Protein AF-A0A8K1G3J5-F1 (afdb_monomer)

Radius of gyration: 57.73 Å; Cα contacts (8 Å, |Δi|>4): 0; chains: 1; bounding box: 110×88×188 Å

Organism: NCBI:txid364589

Solvent-accessible surface area (backbone atoms only — not comparable to full-atom values): 21777 Å² total; per-residue (Å²): 131,82,82,84,90,82,87,80,82,85,90,81,89,82,80,79,76,83,90,78,77,91,79,78,80,86,82,78,80,76,83,74,89,75,90,71,87,81,87,72,86,73,81,79,76,84,82,76,90,74,85,80,84,76,83,72,88,77,85,77,79,80,78,75,80,81,82,75,79,87,76,80,74,74,72,74,78,69,77,79,72,79,74,76,76,77,62,97,79,79,76,86,75,81,74,87,80,67,63,64,66,58,50,52,53,54,49,50,55,54,48,51,53,51,48,57,51,46,53,51,51,51,52,56,50,51,53,52,50,51,57,51,51,53,56,52,52,55,51,55,54,52,53,57,48,51,55,50,53,53,51,52,54,52,54,54,53,52,53,53,50,54,51,53,49,54,52,52,51,53,49,53,55,51,52,58,48,53,60,58,54,66,73,67,76,80,81,88,80,94,77,80,73,74,64,60,58,53,53,55,50,55,52,52,50,51,54,49,51,51,53,49,50,54,48,53,51,50,49,52,52,50,52,53,50,50,54,52,51,50,53,52,50,54,52,52,53,52,53,52,52,52,53,52,52,50,57,49,49,59,47,54,53,50,50,55,52,52,52,53,55,49,51,52,51,52,52,52,50,56,49,52,52,52,52,49,56,50,51,51,52,52,51,54,48,52,55,52,54,47,54,51,50,52,52,51,54,53,52,51,52,52,54,49,54,49,50,57,48,52,54,49,52,51,52,51,52,52,53,50,54,53,52,63,67,60,69,80,76,78,94,65,90,79,74,87,78,79,94,72,84,90,80,91,132

Secondary structure (DSSP, 8-state):
---------------------------------------------------------------------------------------TT------TTSHHHHHHHHHHHHHHHHHHHHHHHHHHHHHHHHHHHHHHHHHHHHHHHHHHHHHHHHHHHHHHHHHHHHHHHHHHHHHHHHHHHHTT------SSTTTHHHHHHHHHHHHHHHHHHHHHHHHHHHHHHHHHHHHHHHHHHHHHHHHHHHHHHHHHHHHHHHHHHHHHHHHHHHHHHHHHHHHHHHHHHHHHHHHHHHHHHHHHHHHHHHHHHHHHHHHHHHHHHHHHHHTTS----------------

Structure (mmCIF, N/CA/C/O backbone):
data_AF-A0A8K1G3J5-F1
#
_entry.id   AF-A0A8K1G3J5-F1
#
loop_
_atom_site.group_PDB
_atom_site.id
_atom_site.type_symbol
_atom_site.label_atom_id
_atom_site.label_alt_id
_atom_site.label_comp_id
_atom_site.label_asym_id
_atom_site.label_entity_id
_atom_site.label_seq_id
_atom_site.pdbx_PDB_ins_code
_atom_site.Cartn_x
_atom_site.Cartn_y
_atom_site.Cartn_z
_atom_site.occupancy
_atom_site.B_iso_or_equiv
_atom_site.auth_seq_id
_atom_site.auth_comp_id
_atom_site.auth_asym_id
_atom_site.auth_atom_id
_atom_site.pdbx_PDB_model_num
ATOM 1 N N . GLY A 1 1 ? 56.579 20.142 -20.260 1.00 39.72 1 GLY A N 1
ATOM 2 C CA . GLY A 1 1 ? 55.334 20.808 -19.870 1.00 39.72 1 GLY A CA 1
ATOM 3 C C . GLY A 1 1 ? 54.209 19.860 -20.164 1.00 39.72 1 GLY A C 1
ATOM 4 O O . GLY A 1 1 ? 53.524 20.090 -21.150 1.00 39.72 1 GLY A O 1
ATOM 5 N N . GLU A 1 2 ? 54.106 18.709 -19.487 1.00 50.38 2 GLU A N 1
ATOM 6 C CA . GLU A 1 2 ? 54.173 18.538 -18.005 1.00 50.38 2 GLU A CA 1
ATOM 7 C C . GLU A 1 2 ? 53.119 19.481 -17.386 1.00 50.38 2 GLU A C 1
ATOM 9 O O . GLU A 1 2 ? 53.112 20.663 -17.730 1.00 50.38 2 GLU A O 1
ATOM 14 N N . GLU A 1 3 ? 52.134 19.041 -16.606 1.00 50.16 3 GLU A N 1
ATOM 15 C CA . GLU A 1 3 ? 52.151 18.111 -15.456 1.00 50.16 3 GLU A CA 1
ATOM 16 C C . GLU A 1 3 ? 50.738 17.455 -15.335 1.00 50.16 3 GLU A C 1
ATOM 18 O O . GLU A 1 3 ? 49.758 18.094 -15.726 1.00 50.16 3 GLU A O 1
ATOM 23 N N . GLU A 1 4 ? 50.620 16.119 -15.210 1.00 55.88 4 GLU A N 1
ATOM 24 C CA . GLU A 1 4 ? 50.482 15.291 -13.969 1.00 55.88 4 GLU A CA 1
ATOM 25 C C . GLU A 1 4 ? 49.043 15.374 -13.392 1.00 55.88 4 GLU A C 1
ATOM 27 O O . GLU A 1 4 ? 48.566 16.466 -13.104 1.00 55.88 4 GLU A O 1
ATOM 32 N N . ASP A 1 5 ? 48.174 14.351 -13.489 1.00 60.44 5 ASP A N 1
ATOM 33 C CA . ASP A 1 5 ? 48.150 13.027 -12.811 1.00 60.44 5 ASP A CA 1
ATOM 34 C C . ASP A 1 5 ? 48.350 13.125 -11.295 1.00 60.44 5 ASP A C 1
ATOM 36 O O . ASP A 1 5 ? 49.489 13.049 -10.863 1.00 60.44 5 ASP A O 1
ATOM 40 N N . GLU A 1 6 ? 47.254 13.212 -10.525 1.00 57.25 6 GLU A N 1
ATOM 41 C CA . GLU A 1 6 ? 47.137 12.658 -9.160 1.00 57.25 6 GLU A CA 1
ATOM 42 C C . GLU A 1 6 ? 45.679 12.196 -8.939 1.00 57.25 6 GLU A C 1
ATOM 44 O O . GLU A 1 6 ? 44.812 12.945 -8.486 1.00 57.25 6 GLU A O 1
ATOM 49 N N . ASP A 1 7 ? 45.411 10.960 -9.377 1.00 56.09 7 ASP A N 1
ATOM 50 C CA . ASP A 1 7 ? 44.451 10.053 -8.739 1.00 56.09 7 ASP A CA 1
ATOM 51 C C . ASP A 1 7 ? 45.049 9.662 -7.374 1.00 56.09 7 ASP A C 1
ATOM 53 O O . ASP A 1 7 ? 46.118 9.051 -7.335 1.00 56.09 7 ASP A O 1
ATOM 57 N N . GLU A 1 8 ? 44.369 9.986 -6.274 1.00 60.62 8 GLU A N 1
ATOM 58 C CA . GLU A 1 8 ? 44.548 9.295 -4.992 1.00 60.62 8 GLU A CA 1
ATOM 59 C C . GLU A 1 8 ? 43.237 8.569 -4.666 1.00 60.62 8 GLU A C 1
ATOM 61 O O . GLU A 1 8 ? 42.227 9.174 -4.295 1.00 60.62 8 GLU A O 1
ATOM 66 N N . GLU A 1 9 ? 43.276 7.260 -4.929 1.00 60.53 9 GLU A N 1
ATOM 67 C CA . GLU A 1 9 ? 42.457 6.220 -4.305 1.00 60.53 9 GLU A CA 1
ATOM 68 C C . GLU A 1 9 ? 42.854 6.030 -2.821 1.00 60.53 9 GLU A C 1
ATOM 70 O O . GLU A 1 9 ? 43.848 6.587 -2.356 1.00 60.53 9 GLU A O 1
ATOM 75 N N . ASP A 1 10 ? 42.099 5.149 -2.162 1.00 55.56 10 ASP A N 1
ATOM 76 C CA . ASP A 1 10 ? 42.249 4.524 -0.838 1.00 55.56 10 ASP A CA 1
ATOM 77 C C . ASP A 1 10 ? 41.588 5.234 0.355 1.00 55.56 10 ASP A C 1
ATOM 79 O O . ASP A 1 10 ? 41.908 6.371 0.691 1.00 55.56 10 ASP A O 1
ATOM 83 N N . ASP A 1 11 ? 40.502 4.690 0.919 1.00 59.94 11 ASP A N 1
ATOM 84 C CA . ASP A 1 11 ? 40.326 3.384 1.606 1.00 59.94 11 ASP A CA 1
ATOM 85 C C . ASP A 1 11 ? 40.615 3.552 3.104 1.00 59.94 11 ASP A C 1
ATOM 87 O O . ASP A 1 11 ? 41.750 3.801 3.498 1.00 59.94 11 ASP A O 1
ATOM 91 N N . ASP A 1 12 ? 39.537 3.548 3.894 1.00 55.56 12 ASP A N 1
ATOM 92 C CA . ASP A 1 12 ? 39.471 3.010 5.262 1.00 55.56 12 ASP A CA 1
ATOM 93 C C . ASP A 1 12 ? 38.049 3.246 5.813 1.00 55.56 12 ASP A C 1
ATOM 95 O O . ASP A 1 12 ? 37.774 4.157 6.601 1.00 55.56 12 ASP A O 1
ATOM 99 N N . GLU A 1 13 ? 37.110 2.416 5.343 1.00 51.31 13 GLU A N 1
ATOM 100 C CA . GLU A 1 13 ? 35.927 2.046 6.125 1.00 51.31 13 GLU A CA 1
ATOM 101 C C . GLU A 1 13 ? 36.353 0.980 7.148 1.00 51.31 13 GLU A C 1
ATOM 103 O O . GLU A 1 13 ? 36.220 -0.218 6.910 1.00 51.31 13 GLU A O 1
ATOM 108 N N . GLU A 1 14 ? 36.874 1.411 8.298 1.00 58.62 14 GLU A N 1
ATOM 109 C CA . GLU A 1 14 ? 36.866 0.587 9.512 1.00 58.62 14 GLU A CA 1
ATOM 110 C C . GLU A 1 14 ? 35.579 0.904 10.294 1.00 58.62 14 GLU A C 1
ATOM 112 O O . GLU A 1 14 ? 35.567 1.748 11.192 1.00 58.62 14 GLU A O 1
ATOM 117 N N . ASP A 1 15 ? 34.471 0.261 9.906 1.00 66.19 15 ASP A N 1
ATOM 118 C CA . ASP A 1 15 ? 33.279 0.133 10.755 1.00 66.19 15 ASP A CA 1
ATOM 119 C C . ASP A 1 15 ? 33.407 -1.175 11.546 1.00 66.19 15 ASP A C 1
ATOM 121 O O . ASP A 1 15 ? 32.984 -2.255 11.127 1.00 66.19 15 ASP A O 1
ATOM 125 N N . ASP A 1 16 ? 34.127 -1.063 12.662 1.00 60.97 16 ASP A N 1
ATOM 126 C CA . ASP A 1 16 ? 34.250 -2.086 13.692 1.00 60.97 16 ASP A CA 1
ATOM 127 C C . ASP A 1 16 ? 32.865 -2.417 14.268 1.00 60.97 16 ASP A C 1
ATOM 129 O O . ASP A 1 16 ? 32.301 -1.653 15.047 1.00 60.97 16 ASP A O 1
ATOM 133 N N . GLY A 1 17 ? 32.377 -3.603 13.910 1.00 54.06 17 GLY A N 1
ATOM 134 C CA . GLY A 1 17 ? 31.843 -4.589 14.846 1.00 54.06 17 GLY A CA 1
ATOM 135 C C . GLY A 1 17 ? 30.715 -4.157 15.783 1.00 54.06 17 GLY A C 1
ATOM 136 O O . GLY A 1 17 ? 30.957 -3.593 16.845 1.00 54.06 17 GLY A O 1
ATOM 137 N N . ASP A 1 18 ? 29.519 -4.662 15.493 1.00 56.47 18 ASP A N 1
ATOM 138 C CA . ASP A 1 18 ? 28.672 -5.204 16.556 1.00 56.47 18 ASP A CA 1
ATOM 139 C C . ASP A 1 18 ? 28.124 -6.565 16.100 1.00 56.47 18 ASP A C 1
ATOM 141 O O . ASP A 1 18 ? 27.066 -6.699 15.482 1.00 56.47 18 ASP A O 1
ATOM 145 N N . GLU A 1 19 ? 28.961 -7.581 16.324 1.00 59.47 19 GLU A N 1
ATOM 146 C CA . GLU A 1 19 ? 28.518 -8.950 16.557 1.00 59.47 19 GLU A CA 1
ATOM 147 C C . GLU A 1 19 ? 27.834 -8.951 17.931 1.00 59.47 19 GLU A C 1
ATOM 149 O O . GLU A 1 19 ? 28.531 -9.041 18.939 1.00 59.47 19 GLU A O 1
ATOM 154 N N . ASP A 1 20 ? 26.503 -8.843 17.994 1.00 51.72 20 ASP A N 1
ATOM 155 C CA . ASP A 1 20 ? 25.802 -9.114 19.250 1.00 51.72 20 ASP A CA 1
ATOM 156 C C . ASP A 1 20 ? 24.500 -9.903 19.039 1.00 51.72 20 ASP A C 1
ATOM 158 O O . ASP A 1 20 ? 23.528 -9.450 18.434 1.00 51.72 20 ASP A O 1
ATOM 162 N N . GLU A 1 21 ? 24.585 -11.112 19.590 1.00 53.12 21 GLU A N 1
ATOM 163 C CA . GLU A 1 21 ? 23.549 -11.993 20.131 1.00 53.12 21 GLU A CA 1
ATOM 164 C C . GLU A 1 21 ? 22.656 -12.761 19.146 1.00 53.12 21 GLU A C 1
ATOM 166 O O . GLU A 1 21 ? 21.530 -12.404 18.800 1.00 53.12 21 GLU A O 1
ATOM 171 N N . GLU A 1 22 ? 23.183 -13.938 18.795 1.00 55.84 22 GLU A N 1
ATOM 172 C CA . GLU A 1 22 ? 22.436 -15.196 18.824 1.00 55.84 22 GLU A CA 1
ATOM 173 C C . GLU A 1 22 ? 21.538 -15.257 20.081 1.00 55.84 22 GLU A C 1
ATOM 175 O O . GLU A 1 22 ? 22.037 -15.454 21.188 1.00 55.84 22 GLU A O 1
ATOM 180 N N . ASP A 1 23 ? 20.221 -15.112 19.918 1.00 54.94 23 ASP A N 1
ATOM 181 C CA . ASP A 1 23 ? 19.244 -15.627 20.886 1.00 54.94 23 ASP A CA 1
ATOM 182 C C . ASP A 1 23 ? 18.582 -16.848 20.239 1.00 54.94 23 ASP A C 1
ATOM 184 O O . ASP A 1 23 ? 17.651 -16.748 19.433 1.00 54.94 23 ASP A O 1
ATOM 188 N N . GLU A 1 24 ? 19.207 -17.996 20.496 1.00 55.53 24 GLU A N 1
ATOM 189 C CA . GLU A 1 24 ? 18.743 -19.321 20.107 1.00 55.53 24 GLU A CA 1
ATOM 190 C C . GLU A 1 24 ? 17.407 -19.638 20.801 1.00 55.53 24 GLU A C 1
ATOM 192 O O . GLU A 1 24 ? 17.319 -19.653 22.026 1.00 55.53 24 GLU A O 1
ATOM 197 N N . ASP A 1 25 ? 16.394 -19.924 19.981 1.00 55.38 25 ASP A N 1
ATOM 198 C CA . ASP A 1 25 ? 15.360 -20.946 20.178 1.00 55.38 25 ASP A CA 1
ATOM 199 C C . ASP A 1 25 ? 14.938 -21.264 21.628 1.00 55.38 25 ASP A C 1
ATOM 201 O O . ASP A 1 25 ? 15.414 -22.216 22.252 1.00 55.38 25 ASP A O 1
ATOM 205 N N . ASP A 1 26 ? 13.913 -20.557 22.113 1.00 54.59 26 ASP A N 1
ATOM 206 C CA . ASP A 1 26 ? 13.041 -21.073 23.176 1.00 54.59 26 ASP A CA 1
ATOM 207 C C . ASP A 1 26 ? 11.916 -21.901 22.525 1.00 54.59 26 ASP A C 1
ATOM 209 O O . ASP A 1 26 ? 10.802 -21.427 22.279 1.00 54.59 26 ASP A O 1
ATOM 213 N N . GLU A 1 27 ? 12.251 -23.147 22.174 1.00 60.03 27 GLU A N 1
ATOM 214 C CA . GLU A 1 27 ? 11.292 -24.218 21.883 1.00 60.03 27 GLU A CA 1
ATOM 215 C C . GLU A 1 27 ? 10.491 -24.552 23.161 1.00 60.03 27 GLU A C 1
ATOM 217 O O . GLU A 1 27 ? 10.731 -25.564 23.822 1.00 60.03 27 GLU A O 1
ATOM 222 N N . ASP A 1 28 ? 9.516 -23.712 23.524 1.00 60.31 28 ASP A N 1
ATOM 223 C CA . ASP A 1 28 ? 8.471 -24.080 24.491 1.00 60.31 28 ASP A CA 1
ATOM 224 C C . ASP A 1 28 ? 7.352 -24.829 23.753 1.00 60.31 28 ASP A C 1
ATOM 226 O O . ASP A 1 28 ? 6.274 -24.302 23.461 1.00 60.31 28 ASP A O 1
ATOM 230 N N . ASP A 1 29 ? 7.661 -26.081 23.409 1.00 59.91 29 ASP A N 1
ATOM 231 C CA . ASP A 1 29 ? 6.726 -27.093 22.915 1.00 59.91 29 ASP A CA 1
ATOM 232 C C . ASP A 1 29 ? 5.853 -27.565 24.097 1.00 59.91 29 ASP A C 1
ATOM 234 O O . ASP A 1 29 ? 6.005 -28.646 24.672 1.00 59.91 29 ASP A O 1
ATOM 238 N N . GLY A 1 30 ? 4.969 -26.666 24.532 1.00 51.41 30 GLY A N 1
ATOM 239 C CA . GLY A 1 30 ? 3.945 -26.900 25.543 1.00 51.41 30 GLY A CA 1
ATOM 240 C C . GLY A 1 30 ? 2.760 -27.662 24.960 1.00 51.41 30 GLY A C 1
ATOM 241 O O . GLY A 1 30 ? 1.678 -27.097 24.793 1.00 51.41 30 GLY A O 1
ATOM 242 N N . ASP A 1 31 ? 2.993 -28.935 24.653 1.00 63.19 31 ASP A N 1
ATOM 243 C CA . ASP A 1 31 ? 1.988 -29.961 24.378 1.00 63.19 31 ASP A CA 1
ATOM 244 C C . ASP A 1 31 ? 1.122 -30.176 25.635 1.00 63.19 31 ASP A C 1
ATOM 246 O O . ASP A 1 31 ? 1.452 -30.964 26.522 1.00 63.19 31 ASP A O 1
ATOM 250 N N . ASP A 1 32 ? 0.046 -29.395 25.757 1.00 56.03 32 ASP A N 1
ATOM 251 C CA . ASP A 1 32 ? -1.018 -29.601 26.745 1.00 56.03 32 ASP A CA 1
ATOM 252 C C . ASP A 1 32 ? -2.216 -30.231 26.020 1.00 56.03 32 ASP A C 1
ATOM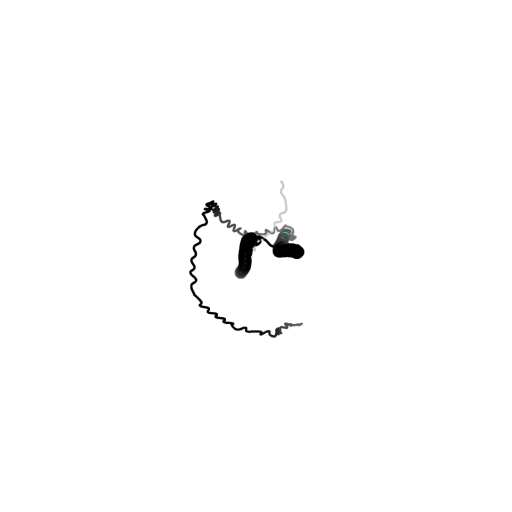 254 O O . ASP A 1 32 ? -3.216 -29.582 25.690 1.00 56.03 32 ASP A O 1
ATOM 258 N N . GLU A 1 33 ? -2.054 -31.520 25.709 1.00 62.25 33 GLU A N 1
ATOM 259 C CA . GLU A 1 33 ? -3.152 -32.459 25.502 1.00 62.25 33 GLU A CA 1
ATOM 260 C C . GLU A 1 33 ? -3.968 -32.552 26.805 1.00 62.25 33 GLU A C 1
ATOM 262 O O . GLU A 1 33 ? -3.739 -33.427 27.637 1.00 62.25 33 GLU A O 1
ATOM 267 N N . ASP A 1 34 ? -4.937 -31.655 26.988 1.00 59.22 34 ASP A N 1
ATOM 268 C CA . ASP A 1 34 ? -6.062 -31.890 27.904 1.00 59.22 34 ASP A CA 1
ATOM 269 C C . ASP A 1 34 ? -7.379 -31.690 27.141 1.00 59.22 34 ASP A C 1
ATOM 271 O O . ASP A 1 34 ? -8.145 -30.736 27.308 1.00 59.22 34 ASP A O 1
ATOM 275 N N . ASP A 1 35 ? -7.559 -32.622 26.205 1.00 58.25 35 ASP A N 1
ATOM 276 C CA . ASP A 1 35 ? -8.821 -33.036 25.609 1.00 58.25 35 ASP A CA 1
ATOM 277 C C . ASP A 1 35 ? -9.598 -33.869 26.644 1.00 58.25 35 ASP A C 1
ATOM 279 O O . ASP A 1 35 ? -9.620 -35.096 26.595 1.00 58.25 35 ASP A O 1
ATOM 283 N N . GLU A 1 36 ? -10.219 -33.199 27.618 1.00 54.31 36 GLU A N 1
ATOM 284 C CA . GLU A 1 36 ? -11.369 -33.757 28.333 1.00 54.31 36 GLU A CA 1
ATOM 285 C C . GLU A 1 36 ? -12.601 -32.882 28.074 1.00 54.31 36 GLU A C 1
ATOM 287 O O . GLU A 1 36 ? -12.824 -31.838 28.690 1.00 54.31 36 GLU A O 1
ATOM 292 N N . GLU A 1 37 ? -13.361 -33.325 27.072 1.00 60.94 37 GLU A N 1
ATOM 293 C CA . GLU A 1 37 ? -14.821 -33.439 27.063 1.00 60.94 37 GLU A CA 1
ATOM 294 C C . GLU A 1 37 ? -15.551 -32.702 28.208 1.00 60.94 37 GLU A C 1
ATOM 296 O O . GLU A 1 37 ? -15.767 -33.242 29.292 1.00 60.94 37 GLU A O 1
ATOM 301 N N . ASP A 1 38 ? -16.042 -31.494 27.923 1.00 55.75 38 ASP A N 1
ATOM 302 C CA . ASP A 1 38 ? -17.230 -30.956 28.597 1.00 55.75 38 ASP A CA 1
ATOM 303 C C . ASP A 1 38 ? -18.295 -30.676 27.534 1.00 55.75 38 ASP A C 1
ATOM 305 O O . ASP A 1 38 ? -18.589 -29.537 27.154 1.00 55.75 38 ASP A O 1
ATOM 309 N N . GLU A 1 39 ? -18.818 -31.782 26.996 1.00 55.75 39 GLU A N 1
ATOM 310 C CA . GLU A 1 39 ? -20.122 -31.847 26.346 1.00 55.75 39 GLU A CA 1
ATOM 311 C C . GLU A 1 39 ? -21.225 -31.563 27.384 1.00 55.75 39 GLU A C 1
ATOM 313 O O . GLU A 1 39 ? -21.970 -32.453 27.785 1.00 55.75 39 GLU A O 1
ATOM 318 N N . GLU A 1 40 ? -21.376 -30.307 27.805 1.00 56.69 40 GLU A N 1
ATOM 319 C CA . GLU A 1 40 ? -22.666 -29.814 28.301 1.00 56.69 40 GLU A CA 1
ATOM 320 C C . GLU A 1 40 ? -23.293 -28.906 27.240 1.00 56.69 40 GLU A C 1
ATOM 322 O O . GLU A 1 40 ? -23.311 -27.672 27.294 1.00 56.69 40 GLU A O 1
ATOM 327 N N . ASP A 1 41 ? -23.783 -29.619 26.224 1.00 60.47 41 ASP A N 1
ATOM 328 C CA . ASP A 1 41 ? -25.060 -29.395 25.556 1.00 60.47 41 ASP A CA 1
ATOM 329 C C . ASP A 1 41 ? -26.160 -29.063 26.582 1.00 60.47 41 ASP A C 1
ATOM 331 O O . ASP A 1 41 ? -26.893 -29.925 27.055 1.00 60.47 41 ASP A O 1
ATOM 335 N N . ASP A 1 42 ? -26.259 -27.787 26.946 1.00 60.91 42 ASP A N 1
ATOM 336 C CA . ASP A 1 42 ? -27.498 -27.199 27.444 1.00 60.91 42 ASP A CA 1
ATOM 337 C C . ASP A 1 42 ? -28.028 -26.283 26.341 1.00 60.91 42 ASP A C 1
ATOM 339 O O . ASP A 1 42 ? -27.753 -25.076 26.290 1.00 60.91 42 ASP A O 1
ATOM 343 N N . GLY A 1 43 ? -28.771 -26.906 25.426 1.00 56.78 43 GLY A N 1
ATOM 344 C CA . GLY A 1 43 ? -29.659 -26.236 24.495 1.00 56.78 43 GLY A CA 1
ATOM 345 C C . GLY A 1 43 ? -30.535 -25.208 25.209 1.00 56.78 43 GLY A C 1
ATOM 346 O O . GLY A 1 43 ? -31.455 -25.548 25.951 1.00 56.78 43 GLY A O 1
ATOM 347 N N . ASP A 1 44 ? -30.258 -23.936 24.938 1.00 56.44 44 ASP A N 1
ATOM 348 C CA . ASP A 1 44 ? -31.253 -22.868 25.016 1.00 56.44 44 ASP A CA 1
ATOM 349 C C . ASP A 1 44 ? -31.907 -22.823 23.623 1.00 56.44 44 ASP A C 1
ATOM 351 O O . ASP A 1 44 ? -31.547 -22.028 22.752 1.00 56.44 44 ASP A O 1
ATOM 355 N N . GLU A 1 45 ? -32.785 -23.803 23.384 1.00 58.00 45 GLU A N 1
ATOM 356 C CA . GLU A 1 45 ? -33.904 -23.648 22.456 1.00 58.00 45 GLU A CA 1
ATOM 357 C C . GLU A 1 45 ? -34.798 -22.507 22.990 1.00 58.00 45 GLU A C 1
ATOM 359 O O . GLU A 1 45 ? -35.008 -22.414 24.198 1.00 58.00 45 GLU A O 1
ATOM 364 N N . ASP A 1 46 ? -35.334 -21.691 22.078 1.00 54.84 46 ASP A N 1
ATOM 365 C CA . ASP A 1 46 ? -36.172 -20.490 22.273 1.00 54.84 46 ASP A CA 1
ATOM 366 C C . ASP A 1 46 ? -35.460 -19.167 22.625 1.00 54.84 46 ASP A C 1
ATOM 368 O O . ASP A 1 46 ? -35.310 -18.784 23.784 1.00 54.84 46 ASP A O 1
ATOM 372 N N . ASP A 1 47 ? -35.170 -18.373 21.588 1.00 57.56 47 ASP A N 1
ATOM 373 C CA . ASP A 1 47 ? -35.881 -17.090 21.440 1.00 57.56 47 ASP A CA 1
ATOM 374 C C . ASP A 1 47 ? -35.839 -16.658 19.960 1.00 57.56 47 ASP A C 1
ATOM 376 O O . ASP A 1 47 ? -34.845 -16.118 19.477 1.00 57.56 47 ASP A O 1
ATOM 380 N N . GLU A 1 48 ? -36.908 -17.031 19.254 1.00 55.72 48 GLU A N 1
ATOM 381 C CA . GLU A 1 48 ? -37.639 -16.203 18.284 1.00 55.72 48 GLU A CA 1
ATOM 382 C C . GLU A 1 48 ? -36.806 -15.447 17.224 1.00 55.72 48 GLU A C 1
ATOM 384 O O . GLU A 1 48 ? -36.281 -14.359 17.441 1.00 55.72 48 GLU A O 1
ATOM 389 N N . ASP A 1 49 ? -36.731 -16.052 16.037 1.00 55.41 49 ASP A N 1
ATOM 390 C CA . ASP A 1 49 ? -37.433 -15.540 14.850 1.00 55.41 49 ASP A CA 1
ATOM 391 C C . ASP A 1 49 ? -37.552 -14.003 14.738 1.00 55.41 49 ASP A C 1
ATOM 393 O O . ASP A 1 49 ? -38.576 -13.407 15.070 1.00 55.41 49 ASP A O 1
ATOM 397 N N . GLU A 1 50 ? -36.504 -13.365 14.219 1.00 55.84 50 GLU A N 1
ATOM 398 C CA . GLU A 1 50 ? -36.666 -12.187 13.366 1.00 55.84 50 GLU A CA 1
ATOM 399 C C . GLU A 1 50 ? -35.977 -12.511 12.035 1.00 55.84 50 GLU A C 1
ATOM 401 O O . GLU A 1 50 ? -34.775 -12.301 11.857 1.00 55.84 50 GLU A O 1
ATOM 406 N N . GLU A 1 51 ? -36.753 -13.112 11.130 1.00 53.88 51 GLU A N 1
ATOM 407 C CA . GLU A 1 51 ? -36.570 -12.993 9.685 1.00 53.88 51 GLU A CA 1
ATOM 408 C C . GLU A 1 51 ? -36.399 -11.505 9.334 1.00 53.88 51 GLU A C 1
ATOM 410 O O . GLU A 1 51 ? -37.372 -10.761 9.225 1.00 53.88 51 GLU A O 1
ATOM 415 N N . ASP A 1 52 ? -35.151 -11.059 9.191 1.00 56.50 52 ASP A N 1
ATOM 416 C CA . ASP A 1 52 ? -34.827 -9.835 8.457 1.00 56.50 52 ASP A CA 1
ATOM 417 C C . ASP A 1 52 ? -34.623 -10.241 6.992 1.00 56.50 52 ASP A C 1
ATOM 419 O O . ASP A 1 52 ? -33.504 -10.367 6.489 1.00 56.50 52 ASP A O 1
ATOM 423 N N . GLU A 1 53 ? -35.747 -10.573 6.350 1.00 58.00 53 GLU A N 1
ATOM 424 C CA . GLU A 1 53 ? -35.902 -10.547 4.897 1.00 58.00 53 GLU A CA 1
ATOM 425 C C . GLU A 1 53 ? -35.869 -9.078 4.436 1.00 58.00 53 GLU A C 1
ATOM 427 O O . GLU A 1 53 ? -36.899 -8.519 4.080 1.00 58.00 53 GLU A O 1
ATOM 432 N N . ASP A 1 54 ? -34.691 -8.454 4.442 1.00 59.72 54 ASP A N 1
ATOM 433 C CA . ASP A 1 54 ? -34.397 -7.316 3.561 1.00 59.72 54 ASP A CA 1
ATOM 434 C C . ASP A 1 54 ? -33.343 -7.773 2.543 1.00 59.72 54 ASP A C 1
ATOM 436 O O . ASP A 1 54 ? -32.156 -7.438 2.559 1.00 59.72 54 ASP A O 1
ATOM 440 N N . ASP A 1 55 ? -33.858 -8.650 1.686 1.00 60.50 55 ASP A N 1
ATOM 441 C CA . ASP A 1 55 ? -33.500 -8.827 0.290 1.00 60.50 55 ASP A CA 1
ATOM 442 C C . ASP A 1 55 ? -33.801 -7.518 -0.462 1.00 60.50 55 ASP A C 1
ATOM 444 O O . ASP A 1 55 ? -34.914 -7.310 -0.939 1.00 60.50 55 ASP A O 1
ATOM 448 N N . GLU A 1 56 ? -32.825 -6.612 -0.535 1.00 58.50 56 GLU A N 1
ATOM 449 C CA . GLU A 1 56 ? -32.738 -5.677 -1.658 1.00 58.50 56 GLU A CA 1
ATOM 450 C C . GLU A 1 56 ? -31.419 -5.941 -2.388 1.00 58.50 56 GLU A C 1
ATOM 452 O O . GLU A 1 56 ? -30.353 -5.414 -2.060 1.00 58.50 56 GLU A O 1
ATOM 457 N N . GLU A 1 57 ? -31.528 -6.851 -3.358 1.00 58.28 57 GLU A N 1
ATOM 458 C CA . GLU A 1 57 ? -30.868 -6.763 -4.656 1.00 58.28 57 GLU A CA 1
ATOM 459 C C . GLU A 1 57 ? -30.687 -5.289 -5.066 1.00 58.28 57 GLU A C 1
ATOM 461 O O . GLU A 1 57 ? -31.651 -4.617 -5.426 1.00 58.28 57 GLU A O 1
ATOM 466 N N . ASP A 1 58 ? -29.449 -4.793 -5.046 1.00 58.19 58 ASP A N 1
ATOM 467 C CA . ASP A 1 58 ? -29.049 -3.716 -5.953 1.00 58.19 58 ASP A CA 1
ATOM 468 C C . ASP A 1 58 ? -27.866 -4.233 -6.772 1.00 58.19 58 ASP A C 1
ATOM 470 O O . ASP A 1 58 ? -26.686 -4.121 -6.422 1.00 58.19 58 ASP A O 1
ATOM 474 N N . GLU A 1 59 ? -28.260 -4.958 -7.817 1.00 59.56 59 GLU A N 1
ATOM 475 C CA . GLU A 1 59 ? -27.481 -5.238 -9.010 1.00 59.56 59 GLU A CA 1
ATOM 476 C C . GLU A 1 59 ? -27.099 -3.907 -9.676 1.00 59.56 59 GLU A C 1
ATOM 478 O O . GLU A 1 59 ? -27.784 -3.450 -10.584 1.00 59.56 59 GLU A O 1
ATOM 483 N N . ASP A 1 60 ? -25.976 -3.312 -9.279 1.00 58.81 60 ASP A N 1
ATOM 484 C CA . ASP A 1 60 ? -25.245 -2.394 -10.158 1.00 58.81 60 ASP A CA 1
ATOM 485 C C . ASP A 1 60 ? -24.030 -3.136 -10.736 1.00 58.81 60 ASP A C 1
ATOM 487 O O . ASP A 1 60 ? -22.866 -2.917 -10.383 1.00 58.81 60 ASP A O 1
ATOM 491 N N . GLU A 1 61 ? -24.342 -4.066 -11.643 1.00 57.06 61 GLU A N 1
ATOM 492 C CA . GLU A 1 61 ? -23.477 -4.412 -12.770 1.00 57.06 61 GLU A CA 1
ATOM 493 C C . GLU A 1 61 ? -23.389 -3.189 -13.703 1.00 57.06 61 GLU A C 1
ATOM 495 O O . GLU A 1 61 ? -24.053 -3.140 -14.735 1.00 57.06 61 GLU A O 1
ATOM 500 N N . ASP A 1 62 ? -22.554 -2.201 -13.367 1.00 60.88 62 ASP A N 1
ATOM 501 C CA . ASP A 1 62 ? -22.020 -1.279 -14.381 1.00 60.88 62 ASP A CA 1
ATOM 502 C C . ASP A 1 62 ? -20.786 -1.933 -15.021 1.00 60.88 62 ASP A C 1
ATOM 504 O O . ASP A 1 62 ? -19.621 -1.653 -14.720 1.00 60.88 62 ASP A O 1
ATOM 508 N N . ASP A 1 63 ? -21.111 -2.884 -15.896 1.00 62.19 63 ASP A N 1
ATOM 509 C CA . ASP A 1 63 ? -20.291 -3.414 -16.978 1.00 62.19 63 ASP A CA 1
ATOM 510 C C . ASP A 1 63 ? -20.158 -2.350 -18.080 1.00 62.19 63 ASP A C 1
ATOM 512 O O . ASP A 1 63 ? -20.741 -2.462 -19.157 1.00 62.19 63 ASP A O 1
ATOM 516 N N . ASP A 1 64 ? -19.397 -1.287 -17.810 1.00 58.34 64 ASP A N 1
ATOM 517 C CA . ASP A 1 64 ? -18.883 -0.418 -18.872 1.00 58.34 64 ASP A CA 1
ATOM 518 C C . ASP A 1 64 ? -17.549 -0.995 -19.374 1.00 58.34 64 ASP A C 1
ATOM 520 O O . ASP A 1 64 ? -16.450 -0.486 -19.119 1.00 58.34 64 ASP A O 1
ATOM 524 N N . GLU A 1 65 ? -17.667 -2.093 -20.127 1.00 54.91 65 GLU A N 1
ATOM 525 C CA . GLU A 1 65 ? -16.741 -2.438 -21.204 1.00 54.91 65 GLU A CA 1
ATOM 526 C C . GLU A 1 65 ? -16.729 -1.290 -22.238 1.00 54.91 65 GLU A C 1
ATOM 528 O O . GLU A 1 65 ? -17.354 -1.368 -23.296 1.00 54.91 65 GLU A O 1
ATOM 533 N N . ASP A 1 66 ? -15.983 -0.214 -21.960 1.00 61.16 66 ASP A N 1
ATOM 534 C CA . ASP A 1 66 ? -15.553 0.744 -22.991 1.00 61.16 66 ASP A CA 1
ATOM 535 C C . ASP A 1 66 ? -14.367 0.143 -23.766 1.00 61.16 66 ASP A C 1
ATOM 537 O O . ASP A 1 66 ? -13.201 0.534 -23.639 1.00 61.16 66 ASP A O 1
ATOM 541 N N . ASP A 1 67 ? -14.686 -0.895 -24.542 1.00 63.94 67 ASP A N 1
ATOM 542 C CA . ASP A 1 67 ? -13.944 -1.282 -25.735 1.00 63.94 67 ASP A CA 1
ATOM 543 C C . ASP A 1 67 ? -14.289 -0.285 -26.840 1.00 63.94 67 ASP A C 1
ATOM 545 O O . ASP A 1 67 ? -15.254 -0.492 -27.564 1.00 63.94 67 ASP A O 1
ATOM 549 N N . GLU A 1 68 ? -13.507 0.787 -26.998 1.00 53.50 68 GLU A N 1
ATOM 550 C CA . GLU A 1 68 ? -13.378 1.442 -28.302 1.00 53.50 68 GLU A CA 1
ATOM 551 C C . GLU A 1 68 ? -12.036 2.190 -28.474 1.00 53.50 68 GLU A C 1
ATOM 553 O O . GLU A 1 68 ? -11.822 3.343 -28.108 1.00 53.50 68 GLU A O 1
ATOM 558 N N . ASP A 1 69 ? -11.145 1.467 -29.154 1.00 58.84 69 ASP A N 1
ATOM 559 C CA . ASP A 1 69 ? -10.454 1.916 -30.366 1.00 58.84 69 ASP A CA 1
ATOM 560 C C . ASP A 1 69 ? -9.169 2.760 -30.235 1.00 58.84 69 ASP A C 1
ATOM 562 O O . ASP A 1 69 ? -9.138 3.986 -30.128 1.00 58.84 69 ASP A O 1
ATOM 566 N N . TYR A 1 70 ? -8.058 2.028 -30.361 1.00 56.28 70 TYR A N 1
ATOM 567 C CA . TYR A 1 70 ? -6.859 2.343 -31.142 1.00 56.28 70 TYR A CA 1
ATOM 568 C C . TYR A 1 70 ? -6.783 3.733 -31.801 1.00 56.28 70 TYR A C 1
ATOM 570 O O . TYR A 1 70 ? -6.822 3.890 -33.022 1.00 56.28 70 TYR A O 1
ATOM 578 N N . GLY A 1 71 ? -6.437 4.734 -30.998 1.00 46.31 71 GLY A N 1
ATOM 579 C CA . GLY A 1 71 ? -5.691 5.897 -31.464 1.00 46.31 71 GLY A CA 1
ATOM 580 C C . GLY A 1 71 ? -4.196 5.591 -31.573 1.00 46.31 71 GLY A C 1
ATOM 581 O O . GLY A 1 71 ? -3.405 6.177 -30.838 1.00 46.31 71 GLY A O 1
ATOM 582 N N . ASP A 1 72 ? -3.799 4.683 -32.474 1.00 52.03 72 ASP A N 1
ATOM 583 C CA . ASP A 1 72 ? -2.416 4.591 -32.975 1.00 52.03 72 ASP A CA 1
ATOM 584 C C . ASP A 1 72 ? -2.130 5.843 -33.821 1.00 52.03 72 ASP A C 1
ATOM 586 O O . ASP A 1 72 ? -2.027 5.799 -35.046 1.00 52.03 72 ASP A O 1
ATOM 590 N N . ASP A 1 73 ? -2.056 7.002 -33.162 1.00 48.03 73 ASP A N 1
ATOM 591 C CA . ASP A 1 73 ? -1.466 8.214 -33.722 1.00 48.03 73 ASP A CA 1
ATOM 592 C C . ASP A 1 73 ? 0.055 8.042 -33.638 1.00 48.03 73 ASP A C 1
ATOM 594 O O . ASP A 1 73 ? 0.780 8.700 -32.888 1.00 48.03 73 ASP A O 1
ATOM 598 N N . ASP A 1 74 ? 0.543 7.082 -34.427 1.00 47.75 74 ASP A N 1
ATOM 599 C CA . ASP A 1 74 ? 1.863 7.137 -35.026 1.00 47.75 74 ASP A CA 1
ATOM 600 C C . ASP A 1 74 ? 1.870 8.450 -35.833 1.00 47.75 74 ASP A C 1
ATOM 602 O O . ASP A 1 74 ? 1.598 8.479 -37.038 1.00 47.75 74 ASP A O 1
ATOM 606 N N . GLU A 1 75 ? 2.126 9.576 -35.145 1.00 49.25 75 GLU A N 1
ATOM 607 C CA . GLU A 1 75 ? 2.544 10.826 -35.763 1.00 49.25 75 GLU A CA 1
ATOM 608 C C . GLU A 1 75 ? 3.830 10.490 -36.501 1.00 49.25 75 GLU A C 1
ATOM 610 O O . GLU A 1 75 ? 4.949 10.566 -35.980 1.00 49.25 75 GLU A O 1
ATOM 615 N N . ASP A 1 76 ? 3.622 10.064 -37.741 1.00 45.66 76 ASP A N 1
ATOM 616 C CA . ASP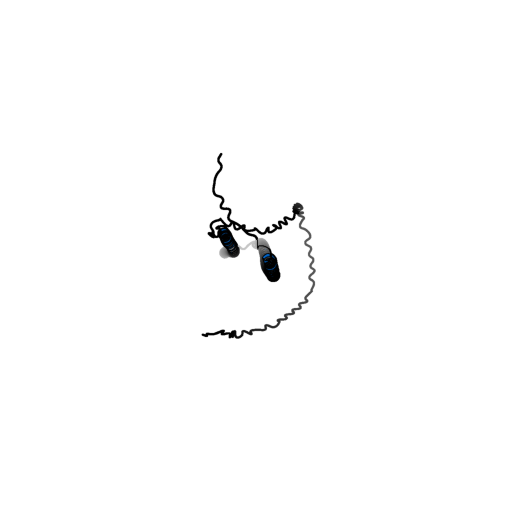 A 1 76 ? 4.574 9.893 -38.801 1.00 45.66 76 ASP A CA 1
ATOM 617 C C . ASP A 1 76 ? 5.467 11.120 -38.719 1.00 45.66 76 ASP A C 1
ATOM 619 O O . ASP A 1 76 ? 5.071 12.229 -39.095 1.00 45.66 76 ASP A O 1
ATOM 623 N N . ALA A 1 77 ? 6.634 10.938 -38.089 1.00 48.28 77 ALA A N 1
ATOM 624 C CA . ALA A 1 77 ? 7.602 11.978 -37.825 1.00 48.28 77 ALA A CA 1
ATOM 625 C C . ALA A 1 77 ? 8.137 12.430 -39.179 1.00 48.28 77 ALA A C 1
ATOM 627 O O . ALA A 1 77 ? 9.234 12.062 -39.617 1.00 48.28 77 ALA A O 1
ATOM 628 N N . VAL A 1 78 ? 7.331 13.241 -39.863 1.00 45.09 78 VAL A N 1
ATOM 629 C CA . VAL A 1 78 ? 7.685 13.990 -41.040 1.00 45.09 78 VAL A CA 1
ATOM 630 C C . VAL A 1 78 ? 8.950 14.710 -40.630 1.00 45.09 78 VAL A C 1
ATOM 632 O O . VAL A 1 78 ? 8.926 15.520 -39.700 1.00 45.09 78 VAL A O 1
ATOM 635 N N . PRO A 1 79 ? 10.098 14.430 -41.266 1.00 48.28 79 PRO A N 1
ATOM 636 C CA . PRO A 1 79 ? 11.274 15.214 -40.992 1.00 48.28 79 PRO A CA 1
ATOM 637 C C . PRO A 1 79 ? 10.914 16.631 -41.421 1.00 48.28 79 PRO A C 1
ATOM 639 O O . PRO A 1 79 ? 10.887 16.919 -42.622 1.00 48.28 79 PRO A O 1
ATOM 642 N N . LEU A 1 80 ? 10.617 17.495 -40.441 1.00 47.69 80 LEU A N 1
ATOM 643 C CA . LEU A 1 80 ? 10.496 18.934 -40.587 1.00 47.69 80 LEU A CA 1
ATOM 644 C C . LEU A 1 80 ? 11.808 19.382 -41.212 1.00 47.69 80 LEU A C 1
ATOM 646 O O . LEU A 1 80 ? 12.823 19.628 -40.559 1.00 47.69 80 LEU A O 1
ATOM 650 N N . ARG A 1 81 ? 11.815 19.407 -42.545 1.00 44.72 81 ARG A N 1
ATOM 651 C CA . ARG A 1 81 ? 12.864 20.010 -43.336 1.00 44.72 81 ARG A CA 1
ATOM 652 C C . ARG A 1 81 ? 12.786 21.474 -42.971 1.00 44.72 81 ARG A C 1
ATOM 654 O O . ARG A 1 81 ? 12.008 22.213 -43.569 1.00 44.72 81 ARG A O 1
ATOM 661 N N . VAL A 1 82 ? 13.599 21.872 -41.996 1.00 48.66 82 VAL A N 1
ATOM 662 C CA . VAL A 1 82 ? 13.928 23.261 -41.711 1.00 48.66 82 VAL A CA 1
ATOM 663 C C . VAL A 1 82 ? 14.488 23.823 -43.011 1.00 48.66 82 VAL A C 1
ATOM 665 O O . VAL A 1 82 ? 15.673 23.693 -43.341 1.00 48.66 82 VAL A O 1
ATOM 668 N N . ARG A 1 83 ? 13.583 24.366 -43.829 1.00 47.25 83 ARG A N 1
ATOM 669 C CA . ARG A 1 83 ? 13.902 25.141 -45.013 1.00 47.25 83 ARG A CA 1
ATOM 670 C C . ARG A 1 83 ? 14.539 26.407 -44.480 1.00 47.25 83 ARG A C 1
ATOM 672 O O . ARG A 1 83 ? 13.863 27.388 -44.201 1.00 47.25 83 ARG A O 1
ATOM 679 N N . HIS A 1 84 ? 15.857 26.352 -44.338 1.00 48.19 84 HIS A N 1
ATOM 680 C CA . HIS A 1 84 ? 16.692 27.525 -44.196 1.00 48.19 84 HIS A CA 1
ATOM 681 C C . HIS A 1 84 ? 16.460 28.369 -45.450 1.00 48.19 84 HIS A C 1
ATOM 683 O O . HIS A 1 84 ? 17.027 28.106 -46.514 1.00 48.19 84 HIS A O 1
ATOM 689 N N . LYS A 1 85 ? 15.547 29.338 -45.354 1.00 46.88 85 LYS A N 1
ATOM 690 C CA . LYS A 1 85 ? 15.415 30.387 -46.354 1.00 46.88 85 LYS A CA 1
ATOM 691 C C . LYS A 1 85 ? 16.689 31.216 -46.243 1.00 46.88 85 LYS A C 1
ATOM 693 O O . LYS A 1 85 ? 16.810 32.049 -45.357 1.00 46.88 85 LYS A O 1
ATOM 698 N N . LYS A 1 86 ? 17.657 30.946 -47.122 1.00 42.50 86 LYS A N 1
ATOM 699 C CA . LYS A 1 86 ? 18.722 31.904 -47.417 1.00 42.50 86 LYS A CA 1
ATOM 700 C C . LYS A 1 86 ? 18.044 33.150 -47.979 1.00 42.50 86 LYS A C 1
ATOM 702 O O . LYS A 1 86 ? 17.603 33.144 -49.127 1.00 42.50 86 LYS A O 1
ATOM 707 N N . SER A 1 87 ? 17.918 34.186 -47.162 1.00 50.75 87 SER A N 1
ATOM 708 C CA . SER A 1 87 ? 17.766 35.551 -47.647 1.00 50.75 87 SER A CA 1
ATOM 709 C C . SER A 1 87 ? 18.989 35.897 -48.505 1.00 50.75 87 SER A C 1
ATOM 711 O O . SER A 1 87 ? 20.101 35.411 -48.279 1.00 50.75 87 SER A O 1
ATOM 713 N N . ARG A 1 88 ? 18.750 36.684 -49.554 1.00 50.84 88 ARG A N 1
ATOM 714 C CA . ARG A 1 88 ? 19.676 36.960 -50.661 1.00 50.84 88 ARG A CA 1
ATOM 715 C C . ARG A 1 88 ? 20.905 37.797 -50.263 1.00 50.84 88 ARG A C 1
ATOM 717 O O . ARG A 1 88 ? 21.791 37.946 -51.093 1.00 50.84 88 ARG A O 1
ATOM 724 N N . ASP A 1 89 ? 20.999 38.220 -49.001 1.00 54.22 89 ASP A N 1
ATOM 725 C CA . ASP A 1 89 ? 22.028 39.149 -48.508 1.00 54.22 89 ASP A CA 1
ATOM 726 C C . ASP A 1 89 ? 22.925 38.581 -47.388 1.00 54.22 89 ASP A C 1
ATOM 728 O O . ASP A 1 89 ? 23.714 39.302 -46.793 1.00 54.22 89 ASP A O 1
ATOM 732 N N . GLY A 1 90 ? 22.885 37.270 -47.123 1.00 47.44 90 GLY A N 1
ATOM 733 C CA . GLY A 1 90 ? 23.972 36.602 -46.389 1.00 47.44 90 GLY A CA 1
ATOM 734 C C . GLY A 1 90 ? 24.067 36.846 -44.875 1.00 47.44 90 GLY A C 1
ATOM 735 O O . GLY A 1 90 ? 25.020 36.358 -44.272 1.00 47.44 90 GLY A O 1
ATOM 736 N N . GLU A 1 91 ? 23.096 37.499 -44.234 1.00 50.81 91 GLU A N 1
ATOM 737 C CA . GLU A 1 91 ? 23.045 37.595 -42.768 1.00 50.81 91 GLU A CA 1
ATOM 738 C C . GLU A 1 91 ? 22.288 36.417 -42.133 1.00 50.81 91 GLU A C 1
ATOM 740 O O . GLU A 1 91 ? 21.152 36.088 -42.488 1.00 50.81 91 GLU A O 1
ATOM 745 N N . PHE A 1 92 ? 22.958 35.752 -41.187 1.00 45.06 92 PHE A N 1
ATOM 746 C CA . PHE A 1 92 ? 22.464 34.594 -40.449 1.00 45.06 92 PHE A CA 1
ATOM 747 C C . PHE A 1 92 ? 21.672 35.068 -39.227 1.00 45.06 92 PHE A C 1
ATOM 749 O O . PHE A 1 92 ? 22.251 35.358 -38.185 1.00 45.06 92 PHE A O 1
ATOM 756 N N . PHE A 1 93 ? 20.347 35.138 -39.339 1.00 50.69 93 PHE A N 1
ATOM 757 C CA . PHE A 1 93 ? 19.491 35.304 -38.166 1.00 50.69 93 PHE A CA 1
ATOM 758 C C . PHE A 1 93 ? 19.215 33.922 -37.555 1.00 50.69 93 PHE A C 1
ATOM 760 O O . PHE A 1 93 ? 18.532 33.116 -38.198 1.00 50.69 93 PHE A O 1
ATOM 767 N N . PRO A 1 94 ? 19.719 33.601 -36.344 1.00 50.41 94 PRO A N 1
ATOM 768 C CA . PRO A 1 94 ? 19.238 32.434 -35.621 1.00 50.41 94 PRO A CA 1
ATOM 769 C C . PRO A 1 94 ? 17.756 32.668 -35.325 1.00 50.41 94 PRO A C 1
ATOM 771 O O . PRO A 1 94 ? 17.382 33.646 -34.678 1.00 50.41 94 PRO A O 1
ATOM 774 N N . GLY A 1 95 ? 16.900 31.810 -35.877 1.00 47.38 95 GLY A N 1
ATOM 775 C CA . GLY A 1 95 ? 15.461 31.901 -35.684 1.00 47.38 95 GLY A CA 1
ATOM 776 C C . GLY A 1 95 ? 15.117 31.865 -34.197 1.00 47.38 95 GLY A C 1
ATOM 777 O O . GLY A 1 95 ? 15.261 30.830 -33.549 1.00 47.38 95 GLY A O 1
ATOM 778 N N . LYS A 1 96 ? 14.633 32.996 -33.673 1.00 49.38 96 LYS A N 1
ATOM 779 C CA . LYS A 1 96 ? 13.741 33.028 -32.510 1.00 49.38 96 LYS A CA 1
ATOM 780 C C . LYS A 1 96 ? 12.566 32.104 -32.829 1.00 49.38 96 LYS A C 1
ATOM 782 O O . LYS A 1 96 ? 11.859 32.351 -33.801 1.00 49.38 96 LYS A O 1
ATOM 787 N N . GLY A 1 97 ? 12.399 31.018 -32.087 1.00 49.25 97 GLY A N 1
ATOM 788 C CA . GLY A 1 97 ? 11.256 30.125 -32.296 1.00 49.25 97 GLY A CA 1
ATOM 789 C C . GLY A 1 97 ? 11.393 28.716 -31.731 1.00 49.25 97 GLY A C 1
ATOM 790 O O . GLY A 1 97 ? 10.395 28.013 -31.667 1.00 49.25 97 GLY A O 1
ATOM 791 N N . VAL A 1 98 ? 12.590 28.291 -31.309 1.00 48.91 98 VAL A N 1
ATOM 792 C CA . VAL A 1 98 ? 12.788 26.940 -30.733 1.00 48.91 98 VAL A CA 1
ATOM 793 C C . VAL A 1 98 ? 13.279 26.980 -29.277 1.00 48.91 98 VAL A C 1
ATOM 795 O O . VAL A 1 98 ? 13.213 25.975 -28.583 1.00 48.91 98 VAL A O 1
ATOM 798 N N . GLY A 1 99 ? 13.729 28.142 -28.787 1.00 43.38 99 GLY A N 1
ATOM 799 C CA . GLY A 1 99 ? 14.223 28.303 -27.412 1.00 43.38 99 GLY A CA 1
ATOM 800 C C . GLY A 1 99 ? 13.127 28.490 -26.358 1.00 43.38 99 GLY A C 1
ATOM 801 O O . GLY A 1 99 ? 13.207 27.871 -25.306 1.00 43.38 99 GLY A O 1
ATOM 802 N N . GLU A 1 100 ? 12.089 29.289 -26.640 1.00 48.06 100 GLU A N 1
ATOM 803 C CA . GLU A 1 100 ? 11.041 29.597 -25.648 1.00 48.06 100 GLU A CA 1
ATOM 804 C C . GLU A 1 100 ? 10.195 28.368 -25.290 1.00 48.06 100 GLU A C 1
ATOM 806 O O . GLU A 1 100 ? 10.063 28.066 -24.113 1.00 48.06 100 GLU A O 1
ATOM 811 N N . ARG A 1 101 ? 9.752 27.563 -26.269 1.00 49.53 101 ARG A N 1
ATOM 812 C CA . ARG A 1 101 ? 8.962 26.343 -25.987 1.00 49.53 101 ARG A CA 1
ATOM 813 C C . ARG A 1 101 ? 9.711 25.267 -25.203 1.00 49.53 101 ARG A C 1
ATOM 815 O O . ARG A 1 101 ? 9.085 24.504 -24.483 1.00 49.53 101 ARG A O 1
ATOM 822 N N . ALA A 1 102 ? 11.029 25.155 -25.375 1.00 53.47 102 ALA A N 1
ATOM 823 C CA . ALA A 1 102 ? 11.820 24.153 -24.661 1.00 53.47 102 ALA A CA 1
ATOM 824 C C . ALA A 1 102 ? 12.093 24.564 -23.204 1.00 53.47 102 ALA A C 1
ATOM 826 O O . ALA A 1 102 ? 12.226 23.700 -22.344 1.00 53.47 102 ALA A O 1
ATOM 827 N N . TRP A 1 103 ? 12.164 25.869 -22.927 1.00 49.03 103 TRP A N 1
ATOM 828 C CA . TRP A 1 103 ? 12.232 26.395 -21.563 1.00 49.03 103 TRP A CA 1
ATOM 829 C C . TRP A 1 103 ? 10.873 26.362 -20.859 1.00 49.03 103 TRP A C 1
ATOM 831 O O . TRP A 1 103 ? 10.821 25.972 -19.700 1.00 49.03 103 TRP A O 1
ATOM 841 N N . GLU A 1 104 ? 9.787 26.669 -21.570 1.00 51.50 104 GLU A N 1
ATOM 842 C CA . GLU A 1 104 ? 8.417 26.624 -21.040 1.00 51.50 104 GLU A CA 1
ATOM 843 C C . GLU A 1 104 ? 8.029 25.196 -20.608 1.00 51.50 104 GLU A C 1
ATOM 845 O O . GLU A 1 104 ? 7.564 24.995 -19.488 1.00 51.50 104 GLU A O 1
ATOM 850 N N . ARG A 1 105 ? 8.383 24.174 -21.408 1.00 54.09 105 ARG A N 1
ATOM 851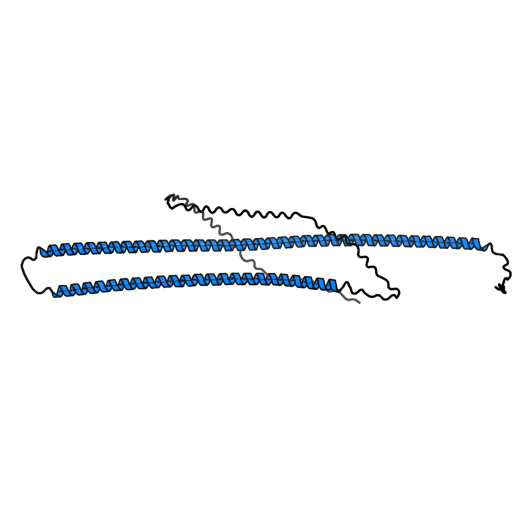 C CA . ARG A 1 105 ? 8.190 22.756 -21.039 1.00 54.09 105 ARG A CA 1
ATOM 852 C C . ARG A 1 105 ? 9.011 22.317 -19.822 1.00 54.09 105 ARG A C 1
ATOM 854 O O . ARG A 1 105 ? 8.558 21.492 -19.040 1.00 54.09 105 ARG A O 1
ATOM 861 N N . GLY A 1 106 ? 10.221 22.859 -19.665 1.00 52.69 106 GLY A N 1
ATOM 862 C CA . GLY A 1 106 ? 11.094 22.551 -18.528 1.00 52.69 106 GLY A CA 1
ATOM 863 C C . GLY A 1 106 ? 10.667 23.230 -17.220 1.00 52.69 106 GLY A C 1
ATOM 864 O O . GLY A 1 106 ? 10.970 22.719 -16.141 1.00 52.69 106 GLY A O 1
ATOM 865 N N . GLU A 1 107 ? 9.967 24.368 -17.292 1.00 54.91 107 GLU A N 1
ATOM 866 C CA . GLU A 1 107 ? 9.317 24.986 -16.129 1.00 54.91 107 GLU A CA 1
ATOM 867 C C . GLU A 1 107 ? 8.007 24.286 -15.751 1.00 54.91 107 GLU A C 1
ATOM 869 O O . GLU A 1 107 ? 7.740 24.149 -14.557 1.00 54.91 107 GLU A O 1
ATOM 874 N N . GLU A 1 108 ? 7.226 23.799 -16.721 1.00 55.84 108 GLU A N 1
ATOM 875 C CA . GLU A 1 108 ? 6.030 22.984 -16.454 1.00 55.84 108 GLU A CA 1
ATOM 876 C C . GLU A 1 108 ? 6.382 21.651 -15.781 1.00 55.84 108 GLU A C 1
ATOM 878 O O . GLU A 1 108 ? 5.821 21.353 -14.733 1.00 55.84 108 GLU A O 1
ATOM 883 N N . GLU A 1 109 ? 7.389 20.911 -16.263 1.00 57.66 109 GLU A N 1
ATOM 884 C CA . GLU A 1 109 ? 7.830 19.654 -15.619 1.00 57.66 109 GLU A CA 1
ATOM 885 C C . GLU A 1 109 ? 8.344 19.869 -14.184 1.00 57.66 109 GLU A C 1
ATOM 887 O O . GLU A 1 109 ? 8.155 19.032 -13.298 1.00 57.66 109 GLU A O 1
ATOM 892 N N . LYS A 1 110 ? 9.005 21.006 -13.923 1.00 61.94 110 LYS A N 1
ATOM 893 C CA . LYS A 1 110 ? 9.454 21.360 -12.569 1.00 61.94 110 LYS A CA 1
ATOM 894 C C . LYS A 1 110 ? 8.306 21.783 -11.660 1.00 61.94 110 LYS A C 1
ATOM 896 O O . LYS A 1 110 ? 8.404 21.548 -10.458 1.00 61.94 110 LYS A O 1
ATOM 901 N N . LYS A 1 111 ? 7.257 22.412 -12.196 1.00 63.00 111 LYS A N 1
ATOM 902 C CA . LYS A 1 111 ? 6.039 22.723 -11.437 1.00 63.00 111 LYS A CA 1
ATOM 903 C C . LYS A 1 111 ? 5.244 21.462 -11.128 1.00 63.00 111 LYS A C 1
ATOM 905 O O . LYS A 1 111 ? 4.869 21.296 -9.977 1.00 63.00 111 LYS A O 1
ATOM 910 N N . GLU A 1 112 ? 5.105 20.550 -12.086 1.00 64.38 112 GLU A N 1
ATOM 911 C CA . GLU A 1 112 ? 4.383 19.288 -11.896 1.00 64.38 112 GLU A CA 1
ATOM 912 C C . GLU A 1 112 ? 5.066 18.391 -10.849 1.00 64.38 112 GLU A C 1
ATOM 914 O O . GLU A 1 112 ? 4.407 17.839 -9.972 1.00 64.38 112 GLU A O 1
ATOM 919 N N . LYS A 1 113 ? 6.407 18.307 -10.858 1.00 64.62 113 LYS A N 1
ATOM 920 C CA . LYS A 1 113 ? 7.146 17.608 -9.790 1.00 64.62 113 LYS A CA 1
ATOM 921 C C . LYS A 1 113 ? 6.957 18.261 -8.421 1.00 64.62 113 LYS A C 1
ATOM 923 O O . LYS A 1 113 ? 6.821 17.545 -7.439 1.00 64.62 113 LYS A O 1
ATOM 928 N N . LYS A 1 114 ? 6.912 19.596 -8.355 1.00 65.25 114 LYS A N 1
ATOM 929 C CA . LYS A 1 114 ? 6.667 20.328 -7.103 1.00 65.25 114 LYS A CA 1
ATOM 930 C C . LYS A 1 114 ? 5.232 20.196 -6.597 1.00 65.25 114 LYS A C 1
ATOM 932 O O . LYS A 1 114 ? 5.028 20.241 -5.391 1.00 65.25 114 LYS A O 1
ATOM 937 N N . GLU A 1 115 ? 4.252 20.080 -7.488 1.00 64.81 115 GLU A N 1
ATOM 938 C CA . GLU A 1 115 ? 2.858 19.824 -7.113 1.00 64.81 115 GLU A CA 1
ATOM 939 C C . GLU A 1 115 ? 2.680 18.396 -6.603 1.00 64.81 115 GLU A C 1
ATOM 941 O O . GLU A 1 115 ? 2.115 18.226 -5.532 1.00 64.81 115 GLU A O 1
ATOM 946 N N . LYS A 1 116 ? 3.270 17.392 -7.266 1.00 69.06 116 LYS A N 1
ATOM 947 C CA . LYS A 1 116 ? 3.263 16.001 -6.775 1.00 69.06 116 LYS A CA 1
ATOM 948 C C . LYS A 1 116 ? 3.972 15.828 -5.430 1.00 69.06 116 LYS A C 1
ATOM 950 O O . LYS A 1 116 ? 3.566 15.001 -4.621 1.00 69.06 116 LYS A O 1
ATOM 955 N N . GLU A 1 117 ? 5.042 16.582 -5.189 1.00 65.50 117 GLU A N 1
ATOM 956 C CA . GLU A 1 117 ? 5.755 16.565 -3.907 1.00 65.50 117 GLU A CA 1
ATOM 957 C C . GLU A 1 117 ? 4.923 17.229 -2.797 1.00 65.50 117 GLU A C 1
ATOM 959 O O . GLU A 1 117 ? 4.813 16.671 -1.711 1.00 65.50 117 GLU A O 1
ATOM 964 N N . LYS A 1 118 ? 4.238 18.341 -3.099 1.00 68.06 118 LYS A N 1
ATOM 965 C CA . LYS A 1 118 ? 3.282 18.977 -2.178 1.00 68.06 118 LYS A CA 1
ATOM 966 C C . LYS A 1 118 ? 2.052 18.125 -1.885 1.00 68.06 118 LYS A C 1
ATOM 968 O O . LYS A 1 118 ? 1.595 18.121 -0.754 1.00 68.06 118 LYS A O 1
ATOM 973 N N . GLU A 1 119 ? 1.527 17.409 -2.874 1.00 67.31 119 GLU A N 1
ATOM 974 C CA . GLU A 1 119 ? 0.375 16.517 -2.698 1.00 67.31 119 GLU A CA 1
ATOM 975 C C . GLU A 1 119 ? 0.728 15.323 -1.795 1.00 67.31 119 GLU A C 1
ATOM 977 O O . GLU A 1 119 ? -0.086 14.887 -0.983 1.00 67.31 119 GLU A O 1
ATOM 982 N N . LYS A 1 120 ? 1.969 14.818 -1.884 1.00 70.62 120 LYS A N 1
ATOM 983 C CA . LYS A 1 120 ? 2.489 13.825 -0.932 1.00 70.62 120 LYS A CA 1
ATOM 984 C C . LYS A 1 120 ? 2.642 14.402 0.475 1.00 70.62 120 LYS A C 1
ATOM 986 O O . LYS A 1 120 ? 2.287 13.719 1.428 1.00 70.62 120 LYS A O 1
ATOM 991 N N . GLU A 1 121 ? 3.137 15.633 0.595 1.00 65.62 121 GLU A N 1
ATOM 992 C CA . GLU A 1 121 ? 3.274 16.326 1.884 1.00 65.62 121 GLU A CA 1
ATOM 993 C C . GLU A 1 121 ? 1.903 16.579 2.540 1.00 65.62 121 GLU A C 1
ATOM 995 O O . GLU A 1 121 ? 1.741 16.294 3.723 1.00 65.62 121 GLU A O 1
ATOM 1000 N N . GLU A 1 122 ? 0.894 17.018 1.773 1.00 69.88 122 GLU A N 1
ATOM 1001 C CA . GLU A 1 122 ? -0.484 17.196 2.264 1.00 69.88 122 GLU A CA 1
ATOM 1002 C C . GLU A 1 122 ? -1.109 15.867 2.703 1.00 69.88 122 GLU A C 1
ATOM 1004 O O . GLU A 1 122 ? -1.697 15.813 3.780 1.00 69.88 122 GLU A O 1
ATOM 1009 N N . LYS A 1 123 ? -0.934 14.778 1.938 1.00 68.75 123 LYS A N 1
ATOM 1010 C CA . LYS A 1 123 ? -1.418 13.448 2.351 1.00 68.75 123 LYS A CA 1
ATOM 1011 C C . LYS A 1 123 ? -0.762 12.957 3.641 1.00 68.75 123 LYS A C 1
ATOM 1013 O O . LYS A 1 123 ? -1.448 12.405 4.495 1.00 68.75 123 LYS A O 1
ATOM 1018 N N . GLU A 1 124 ? 0.546 13.157 3.799 1.00 71.12 124 GLU A N 1
ATOM 1019 C CA . GLU A 1 124 ? 1.263 12.748 5.012 1.00 71.12 124 GLU A CA 1
ATOM 1020 C C . GLU A 1 124 ? 0.858 13.597 6.235 1.00 71.12 124 GLU A C 1
ATOM 1022 O O . GLU A 1 124 ? 0.816 13.100 7.366 1.00 71.12 124 GLU A O 1
ATOM 1027 N N . GLU A 1 125 ? 0.538 14.879 6.029 1.00 69.50 125 GLU A N 1
ATOM 1028 C CA . GLU A 1 125 ? 0.036 15.769 7.079 1.00 69.50 125 GLU A CA 1
ATOM 1029 C C . GLU A 1 125 ? -1.403 15.407 7.492 1.00 69.50 125 GLU A C 1
ATOM 1031 O O . GLU A 1 125 ? -1.691 15.343 8.690 1.00 69.50 125 GLU A O 1
ATOM 1036 N N . GLU A 1 126 ? -2.274 15.069 6.535 1.00 69.25 126 GLU A N 1
ATOM 1037 C CA . GLU A 1 126 ? -3.657 14.640 6.793 1.00 69.25 126 GLU A CA 1
ATOM 1038 C C . GLU A 1 126 ? -3.701 13.319 7.587 1.00 69.25 126 GLU A C 1
ATOM 1040 O O . GLU A 1 126 ? -4.439 13.194 8.569 1.00 69.25 126 GLU A O 1
ATOM 1045 N N . GLU A 1 127 ? -2.825 12.365 7.253 1.00 67.31 127 GLU A N 1
ATOM 1046 C CA . GLU A 1 127 ? -2.724 11.076 7.947 1.00 67.31 127 GLU A CA 1
ATOM 1047 C C . GLU A 1 127 ? -2.180 11.220 9.384 1.00 67.31 127 GLU A C 1
ATOM 1049 O O . GLU A 1 127 ? -2.618 10.532 10.319 1.00 67.31 127 GLU A O 1
ATOM 1054 N N . LYS A 1 128 ? -1.245 12.160 9.600 1.00 66.94 128 LYS A N 1
ATOM 1055 C CA . LYS A 1 128 ? -0.775 12.527 10.946 1.00 66.94 128 LYS A CA 1
ATOM 1056 C C . LYS A 1 128 ? -1.888 13.175 11.763 1.00 66.94 128 LYS A C 1
ATOM 1058 O O . LYS A 1 128 ? -2.035 12.831 12.941 1.00 66.94 128 LYS A O 1
ATOM 1063 N N . GLU A 1 129 ? -2.681 14.063 11.162 1.00 66.69 129 GLU A N 1
ATOM 1064 C CA . GLU A 1 129 ? -3.797 14.723 11.845 1.00 66.69 129 GLU A CA 1
ATOM 1065 C C . GLU A 1 129 ? -4.899 13.720 12.233 1.00 66.69 129 GLU A C 1
ATOM 1067 O O . GLU A 1 129 ? -5.444 13.786 13.341 1.00 66.69 129 GLU A O 1
ATOM 1072 N N . GLU A 1 130 ? -5.185 12.732 11.380 1.00 62.16 130 GLU A N 1
ATOM 1073 C CA . GLU A 1 130 ? -6.161 11.675 11.661 1.00 62.16 130 GLU A CA 1
ATOM 1074 C C . GLU A 1 130 ? -5.700 10.750 12.805 1.00 62.16 130 GLU A C 1
ATOM 1076 O O . GLU A 1 130 ? -6.444 10.534 13.772 1.00 62.16 130 GLU A O 1
ATOM 1081 N N . LYS A 1 131 ? -4.430 10.307 12.790 1.00 64.81 131 LYS A N 1
ATOM 1082 C CA . LYS A 1 131 ? -3.813 9.538 13.894 1.00 64.81 131 LYS A CA 1
ATOM 1083 C C . LYS A 1 131 ? -3.821 10.318 15.220 1.00 64.81 131 LYS A C 1
ATOM 1085 O O . LYS A 1 131 ? -3.917 9.712 16.296 1.00 64.81 131 LYS A O 1
ATOM 1090 N N . GLU A 1 132 ? -3.723 11.648 15.194 1.00 59.94 132 GLU A N 1
ATOM 1091 C CA . GLU A 1 132 ? -3.788 12.482 16.403 1.00 59.94 132 GLU A CA 1
ATOM 1092 C C . GLU A 1 132 ? -5.228 12.671 16.921 1.00 59.94 132 GLU A C 1
ATOM 1094 O O . GLU A 1 132 ? -5.479 12.604 18.137 1.00 59.94 132 GLU A O 1
ATOM 1099 N N . ARG A 1 133 ? -6.206 12.816 16.017 1.00 64.62 133 ARG A N 1
ATOM 1100 C CA . ARG A 1 133 ? -7.640 12.858 16.357 1.00 64.62 133 ARG A CA 1
ATOM 1101 C C . ARG A 1 133 ? -8.116 11.543 16.980 1.00 64.62 133 ARG A C 1
ATOM 1103 O O . ARG A 1 133 ? -8.787 11.568 18.014 1.00 64.62 133 ARG A O 1
ATOM 1110 N N . GLU A 1 134 ? -7.674 10.398 16.467 1.00 60.28 134 GLU A N 1
ATOM 1111 C CA . GLU A 1 134 ? -8.041 9.089 17.025 1.00 60.28 134 GLU A CA 1
ATOM 1112 C C . GLU A 1 134 ? -7.463 8.879 18.444 1.00 60.28 134 GLU A C 1
ATOM 1114 O O . GLU A 1 134 ? -8.151 8.424 19.369 1.00 60.28 134 GLU A O 1
ATOM 1119 N N . LYS A 1 135 ? -6.208 9.303 18.673 1.00 63.06 135 LYS A N 1
ATOM 1120 C CA . LYS A 1 135 ? -5.572 9.269 20.006 1.00 63.06 135 LYS A CA 1
ATOM 1121 C C . LYS A 1 135 ? -6.286 10.168 21.018 1.00 63.06 135 LYS A C 1
ATOM 1123 O O . LYS A 1 135 ? -6.352 9.824 22.204 1.00 63.06 135 LYS A O 1
ATOM 1128 N N . THR A 1 136 ? -6.801 11.320 20.590 1.00 52.88 136 THR A N 1
ATOM 1129 C CA . THR A 1 136 ? -7.494 12.265 21.480 1.00 52.88 136 THR A CA 1
ATOM 1130 C C . THR A 1 136 ? -8.936 11.848 21.782 1.00 52.88 136 THR A C 1
ATOM 1132 O O . THR A 1 136 ? -9.375 12.008 22.927 1.00 52.88 136 THR A O 1
ATOM 1135 N N . GLU A 1 137 ? 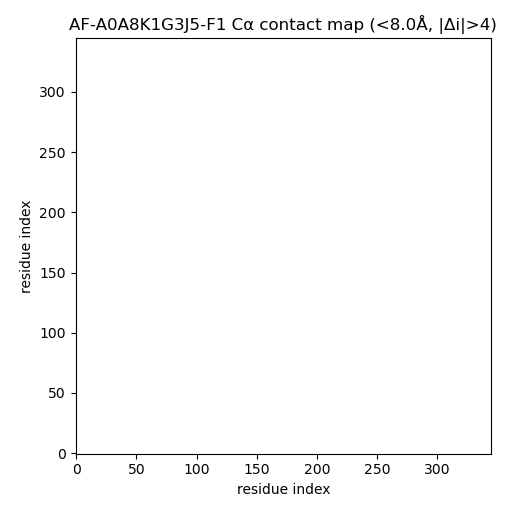-9.656 11.233 20.839 1.00 56.72 137 GLU A N 1
ATOM 1136 C CA . GLU A 1 137 ? -10.973 10.638 21.112 1.00 56.72 137 GLU A CA 1
ATOM 1137 C C . GLU A 1 137 ? -10.888 9.426 22.044 1.00 56.72 137 GLU A C 1
ATOM 1139 O O . GLU A 1 137 ? -11.666 9.336 23.000 1.00 56.72 137 GLU A O 1
ATOM 1144 N N . GLY A 1 138 ? -9.896 8.549 21.852 1.00 51.94 138 GLY A N 1
ATOM 1145 C CA . GLY A 1 138 ? -9.675 7.395 22.727 1.00 51.94 138 GLY A CA 1
ATOM 1146 C C . GLY A 1 138 ? -9.444 7.790 24.191 1.00 51.94 138 GLY A C 1
ATOM 1147 O O . GLY A 1 138 ? -10.044 7.202 25.093 1.00 51.94 138 GLY A O 1
ATOM 1148 N N . LYS A 1 139 ? -8.648 8.843 24.433 1.00 55.41 139 LYS A N 1
ATOM 1149 C CA . LYS A 1 139 ? -8.405 9.382 25.784 1.00 55.41 139 LYS A CA 1
ATOM 1150 C C . LYS A 1 139 ? -9.666 9.984 26.414 1.00 55.41 139 LYS A C 1
ATOM 1152 O O . LYS A 1 139 ? -9.924 9.756 27.593 1.00 55.41 139 LYS A O 1
ATOM 1157 N N . LYS A 1 140 ? -10.493 10.699 25.638 1.00 55.12 140 LYS A N 1
ATOM 1158 C CA . LYS A 1 140 ? -11.774 11.255 26.121 1.00 55.12 140 LYS A CA 1
ATOM 1159 C C . LYS A 1 140 ? -12.794 10.176 26.491 1.00 55.12 140 LYS A C 1
ATOM 1161 O O . LYS A 1 140 ? -13.601 10.387 27.401 1.00 55.12 140 LYS A O 1
ATOM 1166 N N . GLU A 1 141 ? -12.810 9.051 25.776 1.00 58.31 141 GLU A N 1
ATOM 1167 C CA . GLU A 1 141 ? -13.716 7.940 26.084 1.00 58.31 141 GLU A CA 1
ATOM 1168 C C . GLU A 1 141 ? -13.297 7.220 27.379 1.00 58.31 141 GLU A C 1
ATOM 1170 O O . GLU A 1 141 ? -14.158 6.876 28.192 1.00 58.31 141 GLU A O 1
ATOM 1175 N N . GLU A 1 142 ? -11.988 7.065 27.605 1.00 58.62 142 GLU A N 1
ATOM 1176 C CA . GLU A 1 142 ? -11.425 6.450 28.814 1.00 58.62 142 GLU A CA 1
ATOM 1177 C C . GLU A 1 142 ? -11.664 7.321 30.063 1.00 58.62 142 GLU A C 1
ATOM 1179 O O . GLU A 1 142 ? -12.167 6.825 31.074 1.00 58.62 142 GLU A O 1
ATOM 1184 N N . GLU A 1 143 ? -11.465 8.639 29.958 1.00 59.25 143 GLU A N 1
ATOM 1185 C CA . GLU A 1 143 ? -11.683 9.594 31.058 1.00 59.25 143 GLU A CA 1
ATOM 1186 C C . GLU A 1 143 ? -13.167 9.672 31.482 1.00 59.25 143 GLU A C 1
ATOM 1188 O O . GLU A 1 143 ? -13.502 9.656 32.672 1.00 59.25 143 GLU A O 1
ATOM 1193 N N . LYS A 1 144 ? -14.101 9.642 30.516 1.00 65.50 144 LYS A N 1
ATOM 1194 C CA . LYS A 1 144 ? -15.548 9.545 30.802 1.00 65.50 144 LYS A CA 1
ATOM 1195 C C . LYS A 1 144 ? -15.935 8.224 31.467 1.00 65.50 144 LYS A C 1
ATOM 1197 O O . LYS A 1 144 ? -16.957 8.161 32.164 1.00 65.50 144 LYS A O 1
ATOM 1202 N N . GLU A 1 145 ? -15.190 7.149 31.217 1.00 60.97 145 GLU A N 1
ATOM 1203 C CA . GLU A 1 145 ? -15.466 5.847 31.816 1.00 60.97 145 GLU A CA 1
ATOM 1204 C C . GLU A 1 145 ? -14.981 5.771 33.267 1.00 60.97 145 GLU A C 1
ATOM 1206 O O . GLU A 1 145 ? -15.717 5.257 34.118 1.00 60.97 145 GLU A O 1
ATOM 1211 N N . GLU A 1 146 ? -13.813 6.348 33.562 1.00 65.12 146 GLU A N 1
ATOM 1212 C CA . GLU A 1 146 ? -13.305 6.490 34.929 1.00 65.12 146 GLU A CA 1
ATOM 1213 C C . GLU A 1 146 ? -14.224 7.372 35.789 1.00 65.12 146 GLU A C 1
ATOM 1215 O O . GLU A 1 146 ? -14.590 6.973 36.899 1.00 65.12 146 GLU A O 1
ATOM 1220 N N . GLU A 1 147 ? -14.722 8.496 35.255 1.00 67.38 147 GLU A N 1
ATOM 1221 C CA . GLU A 1 147 ? -15.648 9.380 35.983 1.00 67.38 147 GLU A CA 1
ATOM 1222 C C . GLU A 1 147 ? -16.975 8.671 36.337 1.00 67.38 147 GLU A C 1
ATOM 1224 O O . GLU A 1 147 ? -17.552 8.867 37.416 1.00 67.38 147 GLU A O 1
ATOM 1229 N N . LYS A 1 148 ? -17.473 7.798 35.446 1.00 69.69 148 LYS A N 1
ATOM 1230 C CA . LYS A 1 148 ? -18.664 6.972 35.713 1.00 69.69 148 LYS A CA 1
ATOM 1231 C C . LYS A 1 148 ? -18.404 5.920 36.787 1.00 69.69 148 LYS A C 1
ATOM 1233 O O . LYS A 1 148 ? -19.274 5.703 37.634 1.00 69.69 148 LYS A O 1
ATOM 1238 N N . GLU A 1 149 ? -17.241 5.272 36.769 1.00 68.25 149 GLU A N 1
ATOM 1239 C CA . GLU A 1 149 ? -16.896 4.262 37.774 1.00 68.25 149 GLU A CA 1
ATOM 1240 C C . GLU A 1 149 ? -16.703 4.891 39.164 1.00 68.25 149 GLU A C 1
ATOM 1242 O O . GLU A 1 149 ? -17.126 4.320 40.176 1.00 68.25 149 GLU A O 1
ATOM 1247 N N . GLU A 1 150 ? -16.143 6.101 39.230 1.00 71.00 150 GLU A N 1
ATOM 1248 C CA . GLU A 1 150 ? -16.005 6.838 40.486 1.00 71.00 150 GLU A CA 1
ATOM 1249 C C . GLU A 1 150 ? -17.371 7.266 41.052 1.00 71.00 150 GLU A C 1
ATOM 1251 O O . GLU A 1 150 ? -17.625 7.093 42.252 1.00 71.00 150 GLU A O 1
ATOM 1256 N N . LYS A 1 151 ? -18.298 7.741 40.201 1.00 73.19 151 LYS A N 1
ATOM 1257 C CA . LYS A 1 151 ? -19.679 8.067 40.611 1.00 73.19 151 LYS A CA 1
ATOM 1258 C C . LYS A 1 151 ? -20.434 6.848 41.149 1.00 73.19 151 LYS A C 1
ATOM 1260 O O . LYS A 1 151 ? -21.075 6.966 42.195 1.00 73.19 151 LYS A O 1
ATOM 1265 N N . GLU A 1 152 ? -20.314 5.677 40.515 1.00 69.81 152 GLU A N 1
ATOM 1266 C CA . GLU A 1 152 ? -20.940 4.441 41.020 1.00 69.81 152 GLU A CA 1
ATOM 1267 C C . GLU A 1 152 ? -20.371 4.029 42.391 1.00 69.81 152 GLU A C 1
ATOM 1269 O O . GLU A 1 152 ? -21.135 3.699 43.305 1.00 69.81 152 GLU A O 1
ATOM 1274 N N . LYS A 1 153 ? -19.045 4.115 42.589 1.00 70.25 153 LYS A N 1
ATOM 1275 C CA . LYS A 1 153 ? -18.411 3.830 43.893 1.00 70.25 153 LYS A CA 1
ATOM 1276 C C . LYS A 1 153 ? -18.865 4.808 44.985 1.00 70.25 153 LYS A C 1
ATOM 1278 O O . LYS A 1 153 ? -19.001 4.415 46.148 1.00 70.25 153 LYS A O 1
ATOM 1283 N N . LYS A 1 154 ? -19.115 6.076 44.636 1.00 72.31 154 LYS A N 1
ATOM 1284 C CA . LYS A 1 154 ? -19.613 7.102 45.569 1.00 72.31 154 LYS A CA 1
ATOM 1285 C C . LYS A 1 154 ? -21.058 6.832 45.997 1.00 72.31 154 LYS A C 1
ATOM 1287 O O . LYS A 1 154 ? -21.334 6.859 47.197 1.00 72.31 154 LYS A O 1
ATOM 1292 N N . GLU A 1 155 ? -21.945 6.495 45.058 1.00 73.00 155 GLU A N 1
ATOM 1293 C CA . GLU A 1 155 ? -23.333 6.118 45.371 1.00 73.00 155 GLU A CA 1
ATOM 1294 C C . GLU A 1 155 ? -23.417 4.850 46.234 1.00 73.00 155 GLU A C 1
ATOM 1296 O O . GLU A 1 155 ? -24.246 4.769 47.145 1.00 73.00 155 GLU A O 1
ATOM 1301 N N . GLU A 1 156 ? -22.561 3.856 45.980 1.00 70.00 156 GLU A N 1
ATOM 1302 C CA . GLU A 1 156 ? -22.548 2.614 46.760 1.00 70.00 156 GLU A CA 1
ATOM 1303 C C . GLU A 1 156 ? -22.108 2.865 48.211 1.00 70.00 156 GLU A C 1
ATOM 1305 O O . GLU A 1 156 ? -22.760 2.396 49.149 1.00 70.00 156 GLU A O 1
ATOM 1310 N N . LYS A 1 157 ? -21.083 3.706 48.418 1.00 69.50 157 LYS A N 1
ATOM 1311 C CA . LYS A 1 157 ? -20.683 4.158 49.762 1.00 69.50 157 LYS A CA 1
ATOM 1312 C C . LYS A 1 157 ? -21.786 4.942 50.472 1.00 69.50 157 LYS A C 1
ATOM 1314 O O . LYS A 1 157 ? -21.931 4.806 51.687 1.00 69.50 157 LYS A O 1
ATOM 1319 N N . GLU A 1 158 ? -22.561 5.758 49.758 1.00 71.50 158 GLU A N 1
ATOM 1320 C CA . GLU A 1 158 ? -23.641 6.542 50.366 1.00 71.50 158 GLU A CA 1
ATOM 1321 C C . GLU A 1 158 ? -24.820 5.655 50.803 1.00 71.50 158 GLU A C 1
ATOM 1323 O O . GLU A 1 158 ? -25.341 5.809 51.915 1.00 71.50 158 GLU A O 1
ATOM 1328 N N . LYS A 1 159 ? -25.192 4.667 49.977 1.00 75.69 159 LYS A N 1
ATOM 1329 C CA . LYS A 1 159 ? -26.220 3.668 50.314 1.00 75.69 159 LYS A CA 1
ATOM 1330 C C . LYS A 1 159 ? -25.826 2.838 51.539 1.00 75.69 159 LYS A C 1
ATOM 1332 O O . LYS A 1 159 ? -26.652 2.684 52.442 1.00 75.69 159 LYS A O 1
ATOM 1337 N N . ASP A 1 160 ? -24.571 2.393 51.627 1.00 71.88 160 ASP A N 1
ATOM 1338 C CA . ASP A 1 160 ? -24.084 1.614 52.776 1.00 71.88 160 ASP A CA 1
ATOM 1339 C C . ASP A 1 160 ? -24.056 2.449 54.075 1.00 71.88 160 ASP A C 1
ATOM 1341 O O . ASP A 1 160 ? -24.404 1.966 55.159 1.00 71.88 160 ASP A O 1
ATOM 1345 N N . LYS A 1 161 ? -23.740 3.751 53.977 1.00 78.06 161 LYS A N 1
ATOM 1346 C CA . LYS A 1 161 ? -23.801 4.686 55.117 1.00 78.06 161 LYS A CA 1
ATOM 1347 C C . LYS A 1 161 ? -25.234 4.870 55.628 1.00 78.06 161 LYS A C 1
ATOM 1349 O O . LYS A 1 161 ? -25.459 4.758 56.834 1.00 78.06 161 LYS A O 1
ATOM 1354 N N . LYS A 1 162 ? -26.202 5.075 54.725 1.00 69.50 162 LYS A N 1
ATOM 1355 C CA . LYS A 1 162 ? -27.636 5.192 55.061 1.00 69.50 162 LYS A CA 1
ATOM 1356 C C . LYS A 1 162 ? -28.191 3.914 55.692 1.00 69.50 162 LYS A C 1
ATOM 1358 O O . LYS A 1 162 ? -29.012 3.985 56.610 1.00 69.50 162 LYS A O 1
ATOM 1363 N N . GLU A 1 163 ? -27.752 2.742 55.230 1.00 71.06 163 GLU A N 1
ATOM 1364 C CA . GLU A 1 163 ? -28.183 1.466 55.808 1.00 71.06 163 GLU A CA 1
ATOM 1365 C C . GLU A 1 163 ? -27.625 1.273 57.229 1.00 71.06 163 GLU A C 1
ATOM 1367 O O . GLU A 1 163 ? -28.378 0.920 58.145 1.00 71.06 163 GLU A O 1
ATOM 1372 N N . LYS A 1 164 ? -26.343 1.598 57.455 1.00 69.56 164 LYS A N 1
ATOM 1373 C CA . LYS A 1 164 ? -25.732 1.589 58.798 1.00 69.56 164 LYS A CA 1
ATOM 1374 C C . LYS A 1 164 ? -26.414 2.561 59.762 1.00 69.56 164 LYS A C 1
ATOM 1376 O O . LYS A 1 164 ? -26.611 2.216 60.929 1.00 69.56 164 LYS A O 1
ATOM 1381 N N . GLU A 1 165 ? -26.819 3.740 59.292 1.00 72.25 165 GLU A N 1
ATOM 1382 C CA . GLU A 1 165 ? -27.521 4.730 60.117 1.00 72.25 165 GLU A CA 1
ATOM 1383 C C . GLU A 1 165 ? -28.910 4.242 60.552 1.00 72.25 165 GLU A C 1
ATOM 1385 O O . GLU A 1 165 ? -29.230 4.267 61.743 1.00 72.25 165 GLU A O 1
ATOM 1390 N N . LYS A 1 166 ? -29.696 3.672 59.625 1.00 69.06 166 LYS A N 1
ATOM 1391 C CA . LYS A 1 166 ? -30.993 3.050 59.949 1.00 69.06 166 LYS A CA 1
ATOM 1392 C C . LYS A 1 166 ? -30.858 1.890 60.937 1.00 69.06 166 LYS A C 1
ATOM 1394 O O . LYS A 1 166 ? -31.739 1.696 61.778 1.00 69.06 166 LYS A O 1
ATOM 1399 N N . LYS A 1 167 ? -29.774 1.110 60.851 1.00 70.81 167 LYS A N 1
ATOM 1400 C CA . LYS A 1 167 ? -29.513 -0.003 61.778 1.00 70.81 167 LYS A CA 1
ATOM 1401 C C . LYS A 1 167 ? -29.231 0.513 63.196 1.00 70.81 167 LYS A C 1
ATOM 1403 O O . LYS A 1 167 ? -29.869 0.043 64.137 1.00 70.81 167 LYS A O 1
ATOM 1408 N N . LYS A 1 168 ? -28.395 1.553 63.331 1.00 68.94 168 LYS A N 1
ATOM 1409 C CA . LYS A 1 168 ? -28.125 2.224 64.617 1.00 68.94 168 LYS A CA 1
ATOM 1410 C C . LYS A 1 168 ? -29.368 2.886 65.220 1.00 68.94 168 LYS A C 1
ATOM 1412 O O . LYS A 1 168 ? -29.557 2.839 66.434 1.00 68.94 168 LYS A O 1
ATOM 1417 N N . GLU A 1 169 ? -30.238 3.481 64.404 1.00 69.75 169 GLU A N 1
ATOM 1418 C CA . GLU A 1 169 ? -31.481 4.088 64.902 1.00 69.75 169 GLU A CA 1
ATOM 1419 C C . GLU A 1 169 ? -32.456 3.028 65.449 1.00 69.75 169 GLU A C 1
ATOM 1421 O O . GLU A 1 169 ? -33.077 3.225 66.499 1.00 69.75 169 GLU A O 1
ATOM 1426 N N . LYS A 1 170 ? -32.558 1.871 64.777 1.00 68.88 170 LYS A N 1
ATOM 1427 C CA . LYS A 1 170 ? -33.366 0.738 65.255 1.00 68.88 170 LYS A CA 1
ATOM 1428 C C . LYS A 1 170 ? -32.828 0.143 66.558 1.00 68.88 170 LYS A C 1
ATOM 1430 O O . LYS A 1 170 ? -33.635 -0.187 67.427 1.00 68.88 170 LYS A O 1
ATOM 1435 N N . GLU A 1 171 ? -31.509 0.035 66.722 1.00 69.88 171 GLU A N 1
ATOM 1436 C CA . GLU A 1 171 ? -30.904 -0.417 67.985 1.00 69.88 171 GLU A CA 1
ATOM 1437 C C . GLU A 1 171 ? -31.186 0.554 69.134 1.00 69.88 171 GLU A C 1
ATOM 1439 O O . GLU A 1 171 ? -31.708 0.124 70.161 1.00 69.88 171 GLU A O 1
ATOM 1444 N N . LYS A 1 172 ? -31.006 1.867 68.930 1.00 68.94 172 LYS A N 1
ATOM 1445 C CA . LYS A 1 172 ? -31.347 2.879 69.949 1.00 68.94 172 LYS A CA 1
ATOM 1446 C C . LYS A 1 172 ? -32.826 2.856 70.349 1.00 68.94 172 LYS A C 1
ATOM 1448 O O . LYS A 1 172 ? -33.158 3.078 71.512 1.00 68.94 172 LYS A O 1
ATOM 1453 N N . LYS A 1 173 ? -33.739 2.594 69.405 1.00 65.69 173 LYS A N 1
ATOM 1454 C CA . LYS A 1 173 ? -35.175 2.438 69.706 1.00 65.69 173 LYS A CA 1
ATOM 1455 C C . LYS A 1 173 ? -35.466 1.178 70.525 1.00 65.69 173 LYS A C 1
ATOM 1457 O O . LYS A 1 173 ? -36.329 1.235 71.397 1.00 65.69 173 LYS A O 1
ATOM 1462 N N . LYS A 1 174 ? -34.761 0.067 70.276 1.00 65.44 174 LYS A N 1
ATOM 1463 C CA . LYS A 1 174 ? -34.879 -1.158 71.088 1.00 65.44 174 LYS A CA 1
ATOM 1464 C C . LYS A 1 174 ? -34.321 -0.967 72.498 1.00 65.44 174 LYS A C 1
ATOM 1466 O O . LYS A 1 174 ? -34.962 -1.397 73.452 1.00 65.44 174 LYS A O 1
ATOM 1471 N N . GLU A 1 175 ? -33.191 -0.284 72.632 1.00 61.78 175 GLU A N 1
ATOM 1472 C CA . GLU A 1 175 ? -32.552 -0.007 73.923 1.00 61.78 175 GLU A CA 1
ATOM 1473 C C . GLU A 1 175 ? -33.439 0.884 74.811 1.00 61.78 175 GLU A C 1
ATOM 1475 O O . GLU A 1 175 ? -33.760 0.509 75.935 1.00 61.78 175 GLU A O 1
ATOM 1480 N N . LYS A 1 176 ? -34.006 1.967 74.253 1.00 61.47 176 LYS A N 1
ATOM 1481 C CA . LYS A 1 176 ? -34.999 2.810 74.954 1.00 61.47 176 LYS A CA 1
ATOM 1482 C C . LYS A 1 176 ? -36.285 2.074 75.343 1.00 61.47 176 LYS A C 1
ATOM 1484 O O . LYS A 1 176 ? -36.981 2.510 76.259 1.00 61.47 176 LYS A O 1
ATOM 1489 N N . LYS A 1 177 ? -36.653 1.010 74.620 1.00 61.94 177 LYS A N 1
ATOM 1490 C CA . LYS A 1 177 ? -37.826 0.187 74.952 1.00 61.94 177 LYS A CA 1
ATOM 1491 C C . LYS A 1 177 ? -37.531 -0.720 76.149 1.00 61.94 177 LYS A C 1
ATOM 1493 O O . LYS A 1 177 ? -38.344 -0.745 77.065 1.00 61.94 177 LYS A O 1
ATOM 1498 N N . LYS A 1 178 ? -36.354 -1.360 76.181 1.00 61.00 178 LYS A N 1
ATOM 1499 C CA . LYS A 1 178 ? -35.902 -2.170 77.326 1.00 61.00 178 LYS A CA 1
ATOM 1500 C C . LYS A 1 178 ? -35.762 -1.343 78.606 1.00 61.00 178 LYS A C 1
ATOM 1502 O O . LYS A 1 178 ? -36.257 -1.754 79.646 1.00 61.00 178 LYS A O 1
ATOM 1507 N N . GLU A 1 179 ? -35.215 -0.133 78.513 1.00 56.38 179 GLU A N 1
ATOM 1508 C CA . GLU A 1 179 ? -35.069 0.765 79.671 1.00 56.38 179 GLU A CA 1
ATOM 1509 C C . GLU A 1 179 ? -36.430 1.248 80.232 1.00 56.38 179 GLU A C 1
ATOM 1511 O O . GLU A 1 179 ? -36.571 1.542 81.420 1.00 56.38 179 GLU A O 1
ATOM 1516 N N . LYS A 1 180 ? -37.473 1.308 79.386 1.00 55.50 180 LYS A N 1
ATOM 1517 C CA . LYS A 1 180 ? -38.854 1.604 79.809 1.00 55.50 180 LYS A CA 1
ATOM 1518 C C . LYS A 1 180 ? -39.566 0.407 80.444 1.00 55.50 180 LYS A C 1
ATOM 1520 O O . LYS A 1 180 ? -40.480 0.631 81.236 1.00 55.50 180 LYS A O 1
ATOM 1525 N N . GLU A 1 181 ? -39.187 -0.819 80.090 1.00 53.75 181 GLU A N 1
ATOM 1526 C CA . GLU A 1 181 ? -39.717 -2.042 80.707 1.00 53.75 181 GLU A CA 1
ATOM 1527 C C . GLU A 1 181 ? -39.061 -2.324 82.063 1.00 53.75 181 GLU A C 1
ATOM 1529 O O . GLU A 1 181 ? -39.775 -2.651 83.007 1.00 53.75 181 GLU A O 1
ATOM 1534 N N . GLU A 1 182 ? -37.756 -2.078 82.227 1.00 54.59 182 GLU A N 1
ATOM 1535 C CA . GLU A 1 182 ? -37.096 -2.214 83.540 1.00 54.59 182 GLU A CA 1
ATOM 1536 C C . GLU A 1 182 ? -37.630 -1.223 84.590 1.00 54.59 182 GLU A C 1
ATOM 1538 O O . GLU A 1 182 ? -37.680 -1.546 85.773 1.00 54.59 182 GLU A O 1
ATOM 1543 N N . LYS A 1 183 ? -38.138 -0.051 84.183 1.00 52.59 183 LYS A N 1
ATOM 1544 C CA . LYS A 1 183 ? -38.784 0.910 85.101 1.00 52.59 183 LYS A CA 1
ATOM 1545 C C . LYS A 1 183 ? -40.230 0.571 85.494 1.00 52.59 183 LYS A C 1
ATOM 1547 O O . LYS A 1 183 ? -40.828 1.331 86.252 1.00 52.59 183 LYS A O 1
ATOM 1552 N N . LYS A 1 184 ? -40.813 -0.528 85.001 1.00 49.56 184 LYS A N 1
ATOM 1553 C CA . LYS A 1 184 ? -42.176 -0.974 85.364 1.00 49.56 184 LYS A CA 1
ATOM 1554 C C . LYS A 1 184 ? -42.210 -2.200 86.288 1.00 49.56 184 LYS A C 1
ATOM 1556 O O . LYS A 1 184 ? -43.287 -2.727 86.542 1.00 49.56 184 LYS A O 1
ATOM 1561 N N . GLY A 1 185 ? -41.062 -2.625 86.814 1.00 42.84 185 GLY A N 1
ATOM 1562 C CA . GLY A 1 185 ? -40.924 -3.795 87.684 1.00 42.84 185 GLY A CA 1
ATOM 1563 C C . GLY A 1 185 ? -40.925 -3.513 89.190 1.00 42.84 185 GLY A C 1
ATOM 1564 O O . GLY A 1 185 ? -40.172 -4.162 89.899 1.00 42.84 185 GLY A O 1
ATOM 1565 N N . GLU A 1 186 ? -41.728 -2.576 89.698 1.00 46.59 186 GLU A N 1
ATOM 1566 C CA . GLU A 1 186 ? -42.011 -2.460 91.140 1.00 46.59 186 GLU A CA 1
ATOM 1567 C C . GLU A 1 186 ? -43.488 -2.089 91.336 1.00 46.59 186 GLU A C 1
ATOM 1569 O O . GLU A 1 186 ? -43.886 -0.934 91.205 1.00 46.59 186 GLU A O 1
ATOM 1574 N N . GLY A 1 187 ? -44.331 -3.084 91.601 1.00 39.62 187 GLY A N 1
ATOM 1575 C CA . GLY A 1 187 ? -45.757 -2.881 91.863 1.00 39.62 187 GLY A CA 1
ATOM 1576 C C . GLY A 1 187 ? -46.528 -4.183 91.721 1.00 39.62 187 GLY A C 1
ATOM 1577 O O . GLY A 1 187 ? -46.955 -4.528 90.626 1.00 39.62 187 GLY A O 1
ATOM 1578 N N . GLY A 1 188 ? -46.623 -4.928 92.823 1.00 48.78 188 GLY A N 1
ATOM 1579 C CA . GLY A 1 188 ? -47.155 -6.287 92.874 1.00 48.78 188 GLY A CA 1
ATOM 1580 C C . GLY A 1 188 ? -48.644 -6.435 92.554 1.00 48.78 188 GLY A C 1
ATOM 1581 O O . GLY A 1 188 ? -49.430 -5.495 92.636 1.00 48.78 188 GLY A O 1
ATOM 1582 N N . GLY A 1 189 ? -49.007 -7.677 92.246 1.00 41.66 189 GLY A N 1
ATOM 1583 C CA . GLY A 1 189 ? -50.377 -8.145 92.079 1.00 41.66 189 GLY A CA 1
ATOM 1584 C C . GLY A 1 189 ? -50.372 -9.649 91.827 1.00 41.66 189 GLY A C 1
ATOM 1585 O O . GLY A 1 189 ? -50.209 -10.090 90.697 1.00 41.66 189 GLY A O 1
ATOM 1586 N N . GLU A 1 190 ? -50.482 -10.435 92.898 1.00 49.72 190 GLU A N 1
ATOM 1587 C CA . GLU A 1 190 ? -50.690 -11.882 92.836 1.00 49.72 190 GLU A CA 1
ATOM 1588 C C . GLU A 1 190 ? -52.134 -12.179 92.401 1.00 49.72 190 GLU A C 1
ATOM 1590 O O . GLU A 1 190 ? -53.080 -11.794 93.086 1.00 49.72 190 GLU A O 1
ATOM 1595 N N . GLY A 1 191 ? -52.302 -12.892 91.283 1.00 49.94 191 GLY A N 1
ATOM 1596 C CA . GLY A 1 191 ? -53.576 -13.501 90.876 1.00 49.94 191 GLY A CA 1
ATOM 1597 C C . GLY A 1 191 ? -53.804 -13.468 89.362 1.00 49.94 191 GLY A C 1
ATOM 1598 O O . GLY A 1 191 ? -53.795 -12.402 88.773 1.00 49.94 191 GLY A O 1
ATOM 1599 N N . GLU A 1 192 ? -54.014 -14.638 88.745 1.00 46.41 192 GLU A N 1
ATOM 1600 C CA . GLU A 1 192 ? -54.353 -14.869 87.315 1.00 46.41 192 GLU A CA 1
ATOM 1601 C C . GLU A 1 192 ? -53.245 -14.758 86.240 1.00 46.41 192 GLU A C 1
ATOM 1603 O O . GLU A 1 192 ? -53.501 -14.870 85.046 1.00 46.41 192 GLU A O 1
ATOM 1608 N N . GLU A 1 193 ? -51.970 -14.710 86.619 1.00 48.84 193 GLU A N 1
ATOM 1609 C CA . GLU A 1 193 ? -50.866 -14.417 85.683 1.00 48.84 193 GLU A CA 1
ATOM 1610 C C . GLU A 1 193 ? -50.359 -15.584 84.789 1.00 48.84 193 GLU A C 1
ATOM 1612 O O . GLU A 1 193 ? -49.297 -15.482 84.166 1.00 48.84 193 GLU A O 1
ATOM 1617 N N . ARG A 1 194 ? -51.053 -16.733 84.724 1.00 46.53 194 ARG A N 1
ATOM 1618 C CA . ARG A 1 194 ? -50.542 -17.931 84.011 1.00 46.53 194 ARG A CA 1
ATOM 1619 C C . ARG A 1 194 ? -51.087 -18.121 82.589 1.00 46.53 194 ARG A C 1
ATOM 1621 O O . ARG A 1 194 ? -50.403 -18.751 81.792 1.00 46.53 194 ARG A O 1
ATOM 1628 N N . GLY A 1 195 ? -52.257 -17.561 82.264 1.00 46.72 195 GLY A N 1
ATOM 1629 C CA . GLY A 1 195 ? -52.871 -17.655 80.928 1.00 46.72 195 GLY A CA 1
ATOM 1630 C C . GLY A 1 195 ? -52.455 -16.535 79.965 1.00 46.72 195 GLY A C 1
ATOM 1631 O O . GLY A 1 195 ? -52.184 -16.794 78.795 1.00 46.72 195 GLY A O 1
ATOM 1632 N N . GLU A 1 196 ? -52.319 -15.298 80.456 1.00 50.12 196 GLU A N 1
ATOM 1633 C CA . GLU A 1 196 ? -51.932 -14.144 79.623 1.00 50.12 196 GLU A CA 1
ATOM 1634 C C . GLU A 1 196 ? -50.448 -14.175 79.214 1.00 50.12 196 GLU A C 1
ATOM 1636 O O . GLU A 1 196 ? -50.109 -13.849 78.076 1.00 50.12 196 GLU A O 1
ATOM 1641 N N . ARG A 1 197 ? -49.560 -14.691 80.080 1.00 52.19 197 ARG A N 1
ATOM 1642 C CA . ARG A 1 197 ? -48.131 -14.882 79.756 1.00 52.19 197 ARG A CA 1
ATOM 1643 C C . ARG A 1 197 ? -47.883 -15.906 78.637 1.00 52.19 197 ARG A C 1
ATOM 1645 O O . ARG A 1 197 ? -46.850 -15.831 77.972 1.00 52.19 197 ARG A O 1
ATOM 1652 N N . GLU A 1 198 ? -48.785 -16.867 78.416 1.00 51.88 198 GLU A N 1
ATOM 1653 C CA . GLU A 1 198 ? -48.687 -17.820 77.294 1.00 51.88 198 GLU A CA 1
ATOM 1654 C C . GLU A 1 198 ? -49.168 -17.215 75.966 1.00 51.88 198 GLU A C 1
ATOM 1656 O O . GLU A 1 198 ? -48.579 -17.498 74.919 1.00 51.88 198 GLU A O 1
ATOM 1661 N N . GLY A 1 199 ? -50.184 -16.344 76.003 1.00 54.84 199 GLY A N 1
ATOM 1662 C CA . GLY A 1 199 ? -50.644 -15.577 74.840 1.00 54.84 199 GLY A CA 1
ATOM 1663 C C . GLY A 1 199 ? -49.577 -14.607 74.324 1.00 54.84 199 GLY A C 1
ATOM 1664 O O . GLY A 1 199 ? -49.249 -14.633 73.137 1.00 54.84 199 GLY A O 1
ATOM 1665 N N . GLU A 1 200 ? -48.945 -13.843 75.223 1.00 59.12 200 GLU A N 1
ATOM 1666 C CA . GLU A 1 200 ? -47.835 -12.944 74.869 1.00 59.12 200 GLU A CA 1
ATOM 1667 C C . GLU A 1 200 ? -46.604 -13.690 74.331 1.00 59.12 200 GLU A C 1
ATOM 1669 O O . GLU A 1 200 ? -45.897 -13.170 73.466 1.00 59.12 200 GLU A O 1
ATOM 1674 N N . LYS A 1 201 ? -46.320 -14.906 74.821 1.00 63.25 201 LYS A N 1
ATOM 1675 C CA . LYS A 1 201 ? -45.220 -15.725 74.286 1.00 63.25 201 LYS A CA 1
ATOM 1676 C C . LYS A 1 201 ? -45.484 -16.162 72.845 1.00 63.25 201 LYS A C 1
ATOM 1678 O O . LYS A 1 201 ? -44.579 -16.051 72.025 1.00 63.25 201 LYS A O 1
ATOM 1683 N N . LYS A 1 202 ? -46.711 -16.585 72.521 1.00 67.62 202 LYS A N 1
ATOM 1684 C CA . LYS A 1 202 ? -47.088 -16.984 71.153 1.00 67.62 202 LYS A CA 1
ATOM 1685 C C . LYS A 1 202 ? -47.127 -15.808 70.172 1.00 67.62 202 LYS A C 1
ATOM 1687 O O . LYS A 1 202 ? -46.801 -15.992 69.002 1.00 67.62 202 LYS A O 1
ATOM 1692 N N . GLU A 1 203 ? -47.508 -14.608 70.612 1.00 69.50 203 GLU A N 1
ATOM 1693 C CA . GLU A 1 203 ? -47.415 -13.404 69.768 1.00 69.50 203 GLU A CA 1
ATOM 1694 C C . GLU A 1 203 ? -45.965 -12.985 69.512 1.00 69.50 203 GLU A C 1
ATOM 1696 O O . GLU A 1 203 ? -45.614 -12.685 68.371 1.00 69.50 203 GLU A O 1
ATOM 1701 N N . LYS A 1 204 ? -45.102 -13.028 70.537 1.00 72.50 204 LYS A N 1
ATOM 1702 C CA . LYS A 1 204 ? -43.666 -12.746 70.377 1.00 72.50 204 LYS A CA 1
ATOM 1703 C C . LYS A 1 204 ? -42.990 -13.742 69.431 1.00 72.50 204 LYS A C 1
ATOM 1705 O O . LYS A 1 204 ? -42.191 -13.319 68.603 1.00 72.50 204 LYS A O 1
ATOM 1710 N N . GLU A 1 205 ? -43.353 -15.022 69.498 1.00 72.69 205 GLU A N 1
ATOM 1711 C CA . GLU A 1 205 ? -42.835 -16.069 68.606 1.00 72.69 205 GLU A CA 1
ATOM 1712 C C . GLU A 1 205 ? -43.251 -15.830 67.140 1.00 72.69 205 GLU A C 1
ATOM 1714 O O . GLU A 1 205 ? -42.407 -15.845 66.246 1.00 72.69 205 GLU A O 1
ATOM 1719 N N . LYS A 1 206 ? -44.519 -15.466 66.884 1.00 77.56 206 LYS A N 1
ATOM 1720 C CA . LYS A 1 206 ? -44.982 -15.081 65.535 1.00 77.56 206 LYS A CA 1
ATOM 1721 C C . LYS A 1 206 ? -44.292 -13.824 64.996 1.00 77.56 206 LYS A C 1
ATOM 1723 O O . LYS A 1 206 ? -43.976 -13.762 63.809 1.00 77.56 206 LYS A O 1
ATOM 1728 N N . GLU A 1 207 ? -44.058 -12.822 65.845 1.00 77.62 207 GLU A N 1
ATOM 1729 C CA . GLU A 1 207 ? -43.368 -11.588 65.446 1.00 77.62 207 GLU A CA 1
ATOM 1730 C C . GLU A 1 207 ? -41.876 -11.839 65.142 1.00 77.62 207 GLU A C 1
ATOM 1732 O O . GLU A 1 207 ? -41.283 -11.164 64.294 1.00 77.62 207 GLU A O 1
ATOM 1737 N N . GLU A 1 208 ? -41.241 -12.794 65.829 1.00 79.81 208 GLU A N 1
ATOM 1738 C CA . GLU A 1 208 ? -39.874 -13.229 65.527 1.00 79.81 208 GLU A CA 1
ATOM 1739 C C . GLU A 1 208 ? -39.799 -14.012 64.211 1.00 79.81 208 GLU A C 1
ATOM 1741 O O . GLU A 1 208 ? -38.945 -13.685 63.380 1.00 79.81 208 GLU A O 1
ATOM 1746 N N . ASP A 1 209 ? -40.744 -14.921 63.960 1.00 82.62 209 ASP A N 1
ATOM 1747 C CA . ASP A 1 209 ? -40.862 -15.653 62.693 1.00 82.62 209 ASP A CA 1
ATOM 1748 C C . ASP A 1 209 ? -41.082 -14.719 61.490 1.00 82.62 209 ASP A C 1
ATOM 1750 O O . ASP A 1 209 ? -40.447 -14.880 60.442 1.00 82.62 209 ASP A O 1
ATOM 1754 N N . GLU A 1 210 ? -41.947 -13.705 61.613 1.00 83.94 210 GLU A N 1
ATOM 1755 C CA . GLU A 1 210 ? -42.134 -12.701 60.554 1.00 83.94 210 GLU A CA 1
ATOM 1756 C C . GLU A 1 210 ? -40.860 -11.889 60.302 1.00 83.94 210 GLU A C 1
ATOM 1758 O O . GLU A 1 210 ? -40.478 -11.671 59.149 1.00 83.94 210 GLU A O 1
ATOM 1763 N N . LYS A 1 211 ? -40.150 -11.479 61.361 1.00 85.06 211 LYS A N 1
ATOM 1764 C CA . LYS A 1 211 ? -38.871 -10.764 61.219 1.00 85.06 211 LYS A CA 1
ATOM 1765 C C . LYS A 1 211 ? -37.791 -11.633 60.588 1.00 85.06 211 LYS A C 1
ATOM 1767 O O . LYS A 1 211 ? -36.941 -11.103 59.869 1.00 85.06 211 LYS A O 1
ATOM 1772 N N . GLU A 1 212 ? -37.771 -12.934 60.863 1.00 88.12 212 GLU A N 1
ATOM 1773 C CA . GLU A 1 212 ? -36.832 -13.859 60.231 1.00 88.12 212 GLU A CA 1
ATOM 1774 C C . GLU A 1 212 ? -37.158 -14.052 58.746 1.00 88.12 212 GLU A C 1
ATOM 1776 O O . GLU A 1 212 ? -36.256 -13.955 57.908 1.00 88.12 212 GLU A O 1
ATOM 1781 N N . LYS A 1 213 ? -38.440 -14.221 58.397 1.00 90.44 213 LYS A N 1
ATOM 1782 C CA . LYS A 1 213 ? -38.895 -14.273 56.998 1.00 90.44 213 LYS A CA 1
ATOM 1783 C C . LYS A 1 213 ? -38.528 -12.998 56.236 1.00 90.44 213 LYS A C 1
ATOM 1785 O O . LYS A 1 213 ? -37.936 -13.092 55.162 1.00 90.44 213 LYS A O 1
ATOM 1790 N N . GLU A 1 214 ? -38.762 -11.819 56.816 1.00 89.44 214 GLU A N 1
ATOM 1791 C CA . GLU A 1 214 ? -38.413 -10.531 56.197 1.00 89.44 214 GLU A CA 1
ATOM 1792 C C . GLU A 1 214 ? -36.890 -10.384 55.992 1.00 89.44 214 GLU A C 1
ATOM 1794 O O . GLU A 1 214 ? -36.433 -9.839 54.983 1.00 89.44 214 GLU A O 1
ATOM 1799 N N . LYS A 1 215 ? -36.070 -10.878 56.933 1.00 92.19 215 LYS A N 1
ATOM 1800 C CA . LYS A 1 215 ? -34.605 -10.900 56.779 1.00 92.19 215 LYS A CA 1
ATOM 1801 C C . LYS A 1 215 ? -34.171 -11.824 55.643 1.00 92.19 215 LYS A C 1
ATOM 1803 O O . LYS A 1 215 ? -33.393 -11.378 54.803 1.00 92.19 215 LYS A O 1
ATOM 1808 N N . LYS A 1 216 ? -34.701 -13.052 55.584 1.00 92.88 216 LYS A N 1
ATOM 1809 C CA . LYS A 1 216 ? -34.400 -14.019 54.513 1.00 92.88 216 LYS A CA 1
ATOM 1810 C C . LYS A 1 216 ? -34.796 -13.477 53.140 1.00 92.88 216 LYS A C 1
ATOM 1812 O O . LYS A 1 216 ? -34.055 -13.639 52.176 1.00 92.88 216 LYS A O 1
ATOM 1817 N N . GLU A 1 217 ? -35.933 -12.793 53.035 1.00 93.00 217 GLU A N 1
ATOM 1818 C CA . GLU A 1 217 ? -36.375 -12.192 51.774 1.00 93.00 217 GLU A CA 1
ATOM 1819 C C . GLU A 1 217 ? -35.465 -11.034 51.332 1.00 93.00 217 GLU A C 1
ATOM 1821 O O . GLU A 1 217 ? -35.067 -10.956 50.165 1.00 93.00 217 GLU A O 1
ATOM 1826 N N . LYS A 1 218 ? -35.053 -10.167 52.268 1.00 91.50 218 LYS A N 1
ATOM 1827 C CA . LYS A 1 218 ? -34.076 -9.100 51.988 1.00 91.50 218 LYS A CA 1
ATOM 1828 C C . LYS A 1 218 ? -32.725 -9.655 51.563 1.00 91.50 218 LYS A C 1
ATOM 1830 O O . LYS A 1 218 ? -32.114 -9.101 50.655 1.00 91.50 218 LYS A O 1
ATOM 1835 N N . GLU A 1 219 ? -32.267 -10.724 52.200 1.00 92.94 219 GLU A N 1
ATOM 1836 C CA . GLU A 1 219 ? -31.008 -11.382 51.864 1.00 92.94 219 GLU A CA 1
ATOM 1837 C C . GLU A 1 219 ? -31.060 -11.998 50.462 1.00 92.94 219 GLU A C 1
ATOM 1839 O O . GLU A 1 219 ? -30.215 -11.668 49.633 1.00 92.94 219 GLU A O 1
ATOM 1844 N N . LYS A 1 220 ? -32.132 -12.733 50.128 1.00 95.19 220 LYS A N 1
ATOM 1845 C CA . LYS A 1 220 ? -32.376 -13.234 48.762 1.00 95.19 220 LYS A CA 1
ATOM 1846 C C . LYS A 1 220 ? -32.411 -12.109 47.726 1.00 95.19 220 LYS A C 1
ATOM 1848 O O . LYS A 1 220 ? -31.883 -12.260 46.625 1.00 95.19 220 LYS A O 1
ATOM 1853 N N . LYS A 1 221 ? -33.025 -10.965 48.048 1.00 94.12 221 LYS A N 1
ATOM 1854 C CA . LYS A 1 221 ? -33.060 -9.804 47.145 1.00 94.12 221 LYS A CA 1
ATOM 1855 C C . LYS A 1 221 ? -31.666 -9.206 46.933 1.00 94.12 221 LYS A C 1
ATOM 1857 O O . LYS A 1 221 ? -31.320 -8.903 45.793 1.00 94.12 221 LYS A O 1
ATOM 1862 N N . LYS A 1 222 ? -30.862 -9.081 47.9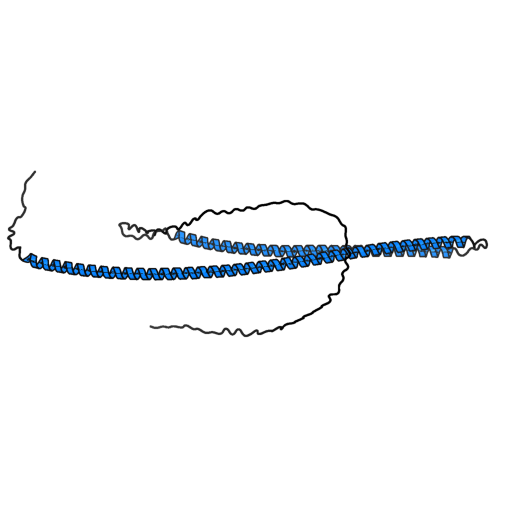97 1.00 94.56 222 LYS A N 1
ATOM 1863 C CA . LYS A 1 222 ? -29.464 -8.627 47.910 1.00 94.56 222 LYS A CA 1
ATOM 1864 C C . LYS A 1 222 ? -28.611 -9.597 47.094 1.00 94.56 222 LYS A C 1
ATOM 1866 O O . LYS A 1 222 ? -27.877 -9.155 46.219 1.00 94.56 222 LYS A O 1
ATOM 1871 N N . GLU A 1 223 ? -28.755 -10.900 47.312 1.00 93.75 223 GLU A N 1
ATOM 1872 C CA . GLU A 1 223 ? -28.042 -11.930 46.551 1.00 93.75 223 GLU A CA 1
ATOM 1873 C C . GLU A 1 223 ? -28.384 -11.867 45.052 1.00 93.75 223 GLU A C 1
ATOM 1875 O O . GLU A 1 223 ? -27.488 -11.849 44.208 1.00 93.75 223 GLU A O 1
ATOM 1880 N N . LYS A 1 224 ? -29.674 -11.738 44.703 1.00 95.12 224 LYS A N 1
ATOM 1881 C CA . LYS A 1 224 ? -30.113 -11.543 43.308 1.00 95.12 224 LYS A CA 1
ATOM 1882 C C . LYS A 1 224 ? -29.530 -10.268 42.689 1.00 95.12 224 LYS A C 1
ATOM 1884 O O . LYS A 1 224 ? -29.138 -10.281 41.522 1.00 95.12 224 LYS A O 1
ATOM 1889 N N . GLU A 1 225 ? -29.455 -9.174 43.446 1.00 95.00 225 GLU A N 1
ATOM 1890 C CA . GLU A 1 225 ? -28.856 -7.920 42.976 1.00 95.00 225 GLU A CA 1
ATOM 1891 C C . GLU A 1 225 ? -27.347 -8.066 42.727 1.00 95.00 225 GLU A C 1
ATOM 1893 O O . GLU A 1 225 ? -26.855 -7.616 41.689 1.00 95.00 225 GLU A O 1
ATOM 1898 N N . ILE A 1 226 ? -26.625 -8.748 43.623 1.00 94.25 226 ILE A N 1
ATOM 1899 C CA . ILE A 1 226 ? -25.194 -9.047 43.470 1.00 94.25 226 ILE A CA 1
ATOM 1900 C C . ILE A 1 226 ? -24.964 -9.905 42.222 1.00 94.25 226 ILE A C 1
ATOM 1902 O O . ILE A 1 226 ? -24.180 -9.506 41.361 1.00 94.25 226 ILE A O 1
ATOM 1906 N N . LYS A 1 227 ? -25.720 -11.000 42.046 1.00 96.44 227 LYS A N 1
ATOM 1907 C CA . LYS A 1 227 ? -25.640 -11.855 40.846 1.00 96.44 227 LYS A CA 1
ATOM 1908 C C . LYS A 1 227 ? -25.929 -11.071 39.561 1.00 96.44 227 LYS A C 1
ATOM 1910 O O . LYS A 1 227 ? -25.231 -11.234 38.561 1.00 96.44 227 LYS A O 1
ATOM 1915 N N . LYS A 1 228 ? -26.919 -10.167 39.564 1.00 96.12 228 LYS A N 1
ATOM 1916 C CA . LYS A 1 228 ? -27.226 -9.309 38.402 1.00 96.12 228 LYS A CA 1
ATOM 1917 C C . LYS A 1 228 ? -26.090 -8.322 38.099 1.00 96.12 228 LYS A C 1
ATOM 1919 O O . LYS A 1 228 ? -25.727 -8.155 36.931 1.00 96.12 228 LYS A O 1
ATOM 1924 N N . LYS A 1 229 ? -25.507 -7.686 39.123 1.00 95.38 229 LYS A N 1
ATOM 1925 C CA . LYS A 1 229 ? -24.336 -6.798 38.979 1.00 95.38 229 LYS A CA 1
ATOM 1926 C C . LYS A 1 229 ? -23.125 -7.558 38.432 1.00 95.38 229 LYS A C 1
ATOM 1928 O O . LYS A 1 229 ? -22.460 -7.067 37.520 1.00 95.38 229 LYS A O 1
ATOM 1933 N N . GLU A 1 230 ? -22.869 -8.759 38.935 1.00 96.25 230 GLU A N 1
ATOM 1934 C CA . GLU A 1 230 ? -21.782 -9.624 38.478 1.00 96.25 230 GLU A CA 1
ATOM 1935 C C . GLU A 1 230 ? -21.965 -10.054 37.016 1.00 96.25 230 GLU A C 1
ATOM 1937 O O . GLU A 1 230 ? -21.059 -9.847 36.203 1.00 96.25 230 GLU A O 1
ATOM 1942 N N . LYS A 1 231 ? -23.163 -10.523 36.626 1.00 97.00 231 LYS A N 1
ATOM 1943 C CA . LYS A 1 231 ? -23.493 -10.826 35.219 1.00 97.00 231 LYS A CA 1
ATOM 1944 C C . LYS A 1 231 ? -23.259 -9.610 34.311 1.00 97.00 231 LYS A C 1
ATOM 1946 O O . LYS A 1 231 ? -22.646 -9.743 33.248 1.00 97.00 231 LYS A O 1
ATOM 1951 N N . ARG A 1 232 ? -23.667 -8.404 34.733 1.00 95.75 232 ARG A N 1
ATOM 1952 C CA . ARG A 1 232 ? -23.426 -7.153 33.982 1.00 95.75 232 ARG A CA 1
ATOM 1953 C C . ARG A 1 232 ? -21.930 -6.849 33.837 1.00 95.75 232 ARG A C 1
ATOM 1955 O O . ARG A 1 232 ? -21.490 -6.500 32.741 1.00 95.75 232 ARG A O 1
ATOM 1962 N N . ARG A 1 233 ? -21.136 -7.023 34.902 1.00 95.00 233 ARG A N 1
ATOM 1963 C CA . ARG A 1 233 ? -19.670 -6.862 34.865 1.00 95.00 233 ARG A CA 1
ATOM 1964 C C . ARG A 1 233 ? -19.009 -7.873 33.923 1.00 95.00 233 ARG A C 1
ATOM 1966 O O . ARG A 1 233 ? -18.175 -7.472 33.110 1.00 95.00 233 ARG A O 1
ATOM 1973 N N . ARG A 1 234 ? -19.423 -9.147 33.951 1.00 96.81 234 ARG A N 1
ATOM 1974 C CA . ARG A 1 234 ? -18.918 -10.196 33.042 1.00 96.81 234 ARG A CA 1
ATOM 1975 C C . ARG A 1 234 ? -19.215 -9.861 31.577 1.00 96.81 234 ARG A C 1
ATOM 1977 O O . ARG A 1 234 ? -18.303 -9.914 30.752 1.00 96.81 234 ARG A O 1
ATOM 1984 N N . ARG A 1 235 ? -20.443 -9.424 31.260 1.00 96.81 235 ARG A N 1
ATOM 1985 C CA . ARG A 1 235 ? -20.822 -8.954 29.910 1.00 96.81 235 ARG A CA 1
ATOM 1986 C C . ARG A 1 235 ? -19.977 -7.754 29.463 1.00 96.81 235 ARG A C 1
ATOM 1988 O O . ARG A 1 235 ? -19.439 -7.768 28.357 1.00 96.81 235 ARG A O 1
ATOM 1995 N N . LYS A 1 236 ? -19.773 -6.755 30.333 1.00 96.38 236 LYS A N 1
ATOM 1996 C CA . LYS A 1 236 ? -18.924 -5.584 30.037 1.00 96.38 236 LYS A CA 1
ATOM 1997 C C . LYS A 1 236 ? -17.469 -5.986 29.753 1.00 96.38 236 LYS A C 1
ATOM 1999 O O . LYS A 1 236 ? -16.892 -5.529 28.768 1.00 96.38 236 LYS A O 1
ATOM 2004 N N . ARG A 1 237 ? -16.892 -6.889 30.559 1.00 96.44 237 ARG A N 1
ATOM 2005 C CA . ARG A 1 237 ? -15.528 -7.416 30.357 1.00 96.44 237 ARG A CA 1
ATOM 2006 C C . ARG A 1 237 ? -15.399 -8.174 29.033 1.00 96.44 237 ARG A C 1
ATOM 2008 O O . ARG A 1 237 ? -14.430 -7.947 28.311 1.00 96.44 237 ARG A O 1
ATOM 2015 N N . ARG A 1 238 ? -16.381 -9.015 28.679 1.00 95.69 238 ARG A N 1
ATOM 2016 C CA . ARG A 1 238 ? -16.429 -9.707 27.376 1.00 95.69 238 ARG A CA 1
ATOM 2017 C C . ARG A 1 238 ? -16.479 -8.712 26.210 1.00 95.69 238 ARG A C 1
ATOM 2019 O O . ARG A 1 238 ? -15.677 -8.835 25.288 1.00 95.69 238 ARG A O 1
ATOM 2026 N N . ARG A 1 239 ? -17.330 -7.681 26.281 1.00 96.00 239 ARG A N 1
ATOM 2027 C CA . ARG A 1 239 ? -17.419 -6.639 25.238 1.00 96.00 239 ARG A CA 1
ATOM 2028 C C . ARG A 1 239 ? -16.104 -5.872 25.069 1.00 96.00 239 ARG A C 1
ATOM 2030 O O . ARG A 1 239 ? -15.668 -5.668 23.942 1.00 96.00 239 ARG A O 1
ATOM 2037 N N . ARG A 1 240 ? -15.436 -5.505 26.171 1.00 94.94 240 ARG A N 1
ATOM 2038 C CA . ARG A 1 240 ? -14.110 -4.856 26.130 1.00 94.94 240 ARG A CA 1
ATOM 2039 C C . ARG A 1 240 ? -13.049 -5.750 25.476 1.00 94.94 240 ARG A C 1
ATOM 2041 O O . ARG A 1 240 ? -12.296 -5.266 24.639 1.00 94.94 240 ARG A O 1
ATOM 2048 N N . ARG A 1 241 ? -13.013 -7.049 25.806 1.00 95.69 241 ARG A N 1
ATOM 2049 C CA . ARG A 1 241 ? -12.092 -8.012 25.168 1.00 95.69 241 ARG A CA 1
ATOM 2050 C C . ARG A 1 241 ? -12.334 -8.126 23.661 1.00 95.69 241 ARG A C 1
ATOM 2052 O O . ARG A 1 241 ? -11.373 -8.069 22.905 1.00 95.69 241 ARG A O 1
ATOM 2059 N N . ARG A 1 242 ? -13.598 -8.217 23.225 1.00 95.81 242 ARG A N 1
ATOM 2060 C CA . ARG A 1 242 ? -13.954 -8.251 21.794 1.00 95.81 242 ARG A CA 1
ATOM 2061 C C . ARG A 1 242 ? -13.503 -6.983 21.060 1.00 95.81 242 ARG A C 1
ATOM 2063 O O . ARG A 1 242 ? -12.855 -7.093 20.031 1.00 95.81 242 ARG A O 1
ATOM 2070 N N . ARG A 1 243 ? -13.753 -5.795 21.629 1.00 95.69 243 ARG A N 1
ATOM 2071 C CA . ARG A 1 243 ? -13.288 -4.516 21.053 1.00 95.69 243 ARG A CA 1
ATOM 2072 C C . ARG A 1 243 ? -11.766 -4.446 20.920 1.00 95.69 243 ARG A C 1
ATOM 2074 O O . ARG A 1 243 ? -11.278 -4.012 19.889 1.00 95.69 243 ARG A O 1
ATOM 2081 N N . ARG A 1 244 ? -11.017 -4.894 21.936 1.00 96.25 244 ARG A N 1
ATOM 2082 C CA . ARG A 1 244 ? -9.546 -4.933 21.868 1.00 96.25 244 ARG A CA 1
ATOM 2083 C C . ARG A 1 244 ? -9.040 -5.877 20.778 1.00 96.25 244 ARG A C 1
ATOM 2085 O O . ARG A 1 244 ? -8.133 -5.498 20.057 1.00 96.25 244 ARG A O 1
ATOM 2092 N N . ARG A 1 245 ? -9.637 -7.068 20.641 1.00 95.62 245 ARG A N 1
ATOM 2093 C CA . ARG A 1 245 ? -9.286 -8.010 19.564 1.00 95.62 245 ARG A CA 1
ATOM 2094 C C . ARG A 1 245 ? -9.575 -7.427 18.180 1.00 95.62 245 ARG A C 1
ATOM 2096 O O . ARG A 1 245 ? -8.726 -7.537 17.314 1.00 95.62 245 ARG A O 1
ATOM 2103 N N . ARG A 1 246 ? -10.724 -6.764 18.002 1.00 96.31 246 ARG A N 1
ATOM 2104 C CA . ARG A 1 246 ? -11.066 -6.085 16.743 1.00 96.31 246 ARG A CA 1
ATOM 2105 C C . ARG A 1 246 ? -10.052 -4.993 16.390 1.00 96.31 246 ARG A C 1
ATOM 2107 O O . ARG A 1 246 ? -9.504 -5.042 15.308 1.00 96.31 246 ARG A O 1
ATOM 2114 N N . ARG A 1 247 ? -9.709 -4.115 17.339 1.00 95.00 247 ARG A N 1
ATOM 2115 C CA . ARG A 1 247 ? -8.669 -3.088 17.135 1.00 95.00 247 ARG A CA 1
ATOM 2116 C C . ARG A 1 247 ? -7.278 -3.663 16.855 1.00 95.00 247 ARG A C 1
ATOM 2118 O O . ARG A 1 247 ? -6.474 -2.986 16.240 1.00 95.00 247 ARG A O 1
ATOM 2125 N N . LYS A 1 248 ? -6.958 -4.857 17.373 1.00 96.94 248 LYS A N 1
ATOM 2126 C CA . LYS A 1 248 ? -5.688 -5.536 17.069 1.00 96.94 248 LYS A CA 1
ATOM 2127 C C . LYS A 1 248 ? -5.679 -6.007 15.614 1.00 96.94 248 LYS A C 1
ATOM 2129 O O . LYS A 1 248 ? -4.752 -5.667 14.904 1.00 96.94 248 LYS A O 1
ATOM 2134 N N . ARG A 1 249 ? -6.761 -6.660 15.175 1.00 95.12 249 ARG A N 1
ATOM 2135 C CA . ARG A 1 249 ? -6.938 -7.089 13.779 1.00 95.12 249 ARG A CA 1
ATOM 2136 C C . ARG A 1 249 ? -6.950 -5.917 12.802 1.00 95.12 249 ARG A C 1
ATOM 2138 O O . ARG A 1 249 ? -6.231 -5.963 11.830 1.00 95.12 249 ARG A O 1
ATOM 2145 N N . GLU A 1 250 ? -7.681 -4.844 13.107 1.00 95.62 250 GLU A N 1
ATOM 2146 C CA . GLU A 1 250 ? -7.709 -3.628 12.270 1.00 95.62 250 GLU A CA 1
ATOM 2147 C C . GLU A 1 250 ? -6.327 -2.958 12.155 1.00 95.62 250 GLU A C 1
ATOM 2149 O O . GLU A 1 250 ? -6.082 -2.226 11.206 1.00 95.62 250 GLU A O 1
ATOM 2154 N N . LYS A 1 251 ? -5.427 -3.163 13.125 1.00 96.12 251 LYS A N 1
ATOM 2155 C CA . LYS A 1 251 ? -4.039 -2.693 13.023 1.00 96.12 251 LYS A CA 1
ATOM 2156 C C . LYS A 1 251 ? -3.179 -3.630 12.187 1.00 96.12 251 LYS A C 1
ATOM 2158 O O . LYS A 1 251 ? -2.463 -3.135 11.336 1.00 96.12 251 LYS A O 1
ATOM 2163 N N . GLU A 1 252 ? -3.281 -4.936 12.428 1.00 96.50 252 GLU A N 1
ATOM 2164 C CA . GLU A 1 252 ? -2.581 -5.967 11.647 1.00 96.50 252 GLU A CA 1
ATOM 2165 C C . GLU A 1 252 ? -2.965 -5.881 10.158 1.00 96.50 252 GLU A C 1
ATOM 2167 O O . GLU A 1 252 ? -2.101 -5.936 9.300 1.00 96.50 252 GLU A O 1
ATOM 2172 N N . GLU A 1 253 ? -4.243 -5.645 9.851 1.00 96.62 253 GLU A N 1
ATOM 2173 C CA . GLU A 1 253 ? -4.745 -5.479 8.480 1.00 96.62 253 GLU A CA 1
ATOM 2174 C C . GLU A 1 253 ? -4.207 -4.208 7.806 1.00 96.62 253 GLU A C 1
ATOM 2176 O O . GLU A 1 253 ? -3.859 -4.237 6.631 1.00 96.62 253 GLU A O 1
ATOM 2181 N N . LYS A 1 254 ? -4.088 -3.099 8.551 1.00 95.19 254 LYS A N 1
ATOM 2182 C CA . LYS A 1 254 ? -3.475 -1.864 8.035 1.00 95.19 254 LYS A CA 1
ATOM 2183 C C . LYS A 1 254 ? -1.979 -2.022 7.777 1.00 95.19 254 LYS A C 1
ATOM 2185 O O . LYS A 1 254 ? -1.495 -1.501 6.784 1.00 95.19 254 LYS A O 1
ATOM 2190 N N . GLU A 1 255 ? -1.270 -2.717 8.661 1.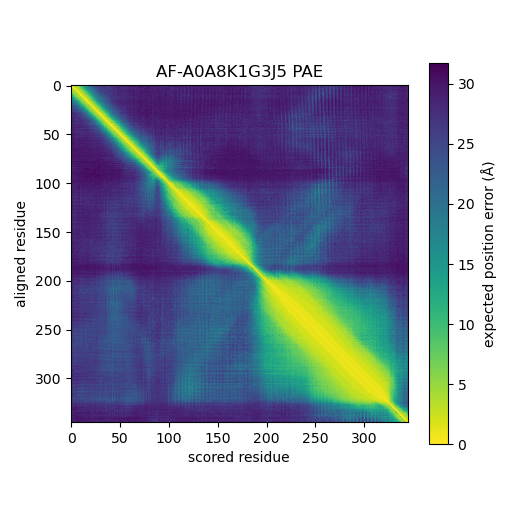00 96.94 255 GLU A N 1
ATOM 2191 C CA . GLU A 1 255 ? 0.159 -3.015 8.505 1.00 96.94 255 GLU A CA 1
ATOM 2192 C C . GLU A 1 255 ? 0.388 -3.904 7.271 1.00 96.94 255 GLU A C 1
ATOM 2194 O O . GLU A 1 255 ? 1.182 -3.554 6.407 1.00 96.94 255 GLU A O 1
ATOM 2199 N N . GLU A 1 256 ? -0.423 -4.954 7.089 1.00 96.69 256 GLU A N 1
ATOM 2200 C CA . GLU A 1 256 ? -0.372 -5.806 5.891 1.00 96.69 256 GLU A CA 1
ATOM 2201 C C . GLU A 1 256 ? -0.707 -5.036 4.593 1.00 96.69 256 GLU A C 1
ATOM 2203 O O . GLU A 1 256 ? -0.153 -5.319 3.530 1.00 96.69 256 GLU A O 1
ATOM 2208 N N . GLU A 1 257 ? -1.618 -4.058 4.644 1.00 96.88 257 GLU A N 1
ATOM 2209 C CA . GLU A 1 257 ? -1.925 -3.191 3.498 1.00 96.88 257 GLU A CA 1
ATOM 2210 C C . GLU A 1 257 ? -0.778 -2.213 3.180 1.00 96.88 257 GLU A C 1
ATOM 2212 O O . GLU A 1 257 ? -0.511 -1.940 2.006 1.00 96.88 257 GLU A O 1
ATOM 2217 N N . GLU A 1 258 ? -0.102 -1.677 4.200 1.00 96.19 258 GLU A N 1
ATOM 2218 C CA . GLU A 1 258 ? 1.081 -0.823 4.040 1.00 96.19 258 GLU A CA 1
ATOM 2219 C C . GLU A 1 258 ? 2.243 -1.608 3.409 1.00 96.19 258 GLU A C 1
ATOM 2221 O O . GLU A 1 258 ? 2.800 -1.137 2.413 1.00 96.19 258 GLU A O 1
ATOM 2226 N N . ASP A 1 259 ? 2.513 -2.828 3.884 1.00 96.19 259 ASP A N 1
ATOM 2227 C CA . ASP A 1 259 ? 3.549 -3.715 3.336 1.00 96.19 259 ASP A CA 1
ATOM 2228 C C . ASP A 1 259 ? 3.282 -4.052 1.859 1.00 96.19 259 ASP A C 1
ATOM 2230 O O . ASP A 1 259 ? 4.157 -3.893 1.006 1.00 96.19 259 ASP A O 1
ATOM 2234 N N . LYS A 1 260 ? 2.039 -4.419 1.506 1.00 95.88 260 LYS A N 1
ATOM 2235 C CA . LYS A 1 260 ? 1.652 -4.687 0.105 1.00 95.88 260 LYS A CA 1
ATOM 2236 C C . LYS A 1 260 ? 1.847 -3.472 -0.802 1.00 95.88 260 LYS A C 1
ATOM 2238 O O . LYS A 1 260 ? 2.286 -3.614 -1.942 1.00 95.88 260 LYS A O 1
ATOM 2243 N N . LYS A 1 261 ? 1.530 -2.268 -0.313 1.00 94.25 261 LYS A N 1
ATOM 2244 C CA . LYS A 1 261 ? 1.751 -1.019 -1.065 1.00 94.25 261 LYS A CA 1
ATOM 2245 C C . LYS A 1 261 ? 3.232 -0.698 -1.230 1.00 94.25 261 LYS A C 1
ATOM 2247 O O . LYS A 1 261 ? 3.594 -0.011 -2.188 1.00 94.25 261 LYS A O 1
ATOM 2252 N N . GLU A 1 262 ? 4.079 -1.099 -0.288 1.00 96.69 262 GLU A N 1
ATOM 2253 C CA . GLU A 1 262 ? 5.527 -0.945 -0.405 1.00 96.69 262 GLU A CA 1
ATOM 2254 C C . GLU A 1 262 ? 6.107 -1.924 -1.434 1.00 96.69 262 GLU A C 1
ATOM 2256 O O . GLU A 1 262 ? 6.841 -1.488 -2.324 1.00 96.69 262 GLU A O 1
ATOM 2261 N N . GLU A 1 263 ? 5.684 -3.192 -1.407 1.00 95.62 263 GLU A N 1
ATOM 2262 C CA . GLU A 1 263 ? 6.057 -4.192 -2.417 1.00 95.62 263 GLU A CA 1
ATOM 2263 C C . GLU A 1 263 ? 5.655 -3.754 -3.835 1.00 95.62 263 GLU A C 1
ATOM 2265 O O . GLU A 1 263 ? 6.482 -3.780 -4.749 1.00 95.62 263 GLU A O 1
ATOM 2270 N N . GLU A 1 264 ? 4.423 -3.262 -4.026 1.00 95.75 264 GLU A N 1
ATOM 2271 C CA . GLU A 1 264 ? 3.944 -2.777 -5.329 1.00 95.75 264 GLU A CA 1
ATOM 2272 C C . GLU A 1 264 ? 4.804 -1.617 -5.861 1.00 95.75 264 GLU A C 1
ATOM 2274 O O . GLU A 1 264 ? 5.178 -1.592 -7.038 1.00 95.75 264 GLU A O 1
ATOM 2279 N N . LYS A 1 265 ? 5.197 -0.675 -4.992 1.00 93.38 265 LYS A N 1
ATOM 2280 C CA . LYS A 1 265 ? 6.097 0.428 -5.372 1.00 93.38 265 LYS A CA 1
ATOM 2281 C C . LYS A 1 265 ? 7.478 -0.079 -5.774 1.00 93.38 265 LYS A C 1
ATOM 2283 O O . LYS A 1 265 ? 8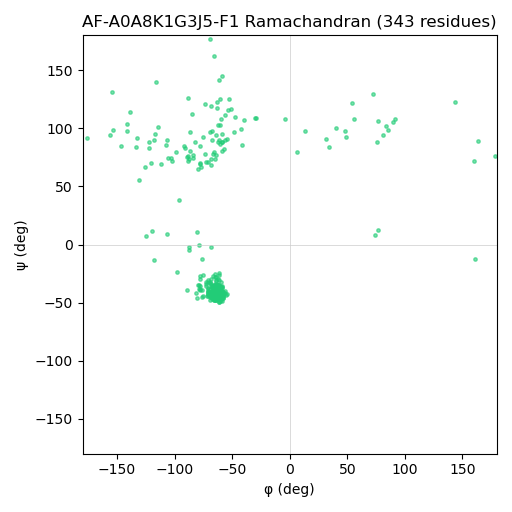.052 0.442 -6.734 1.00 93.38 265 LYS A O 1
ATOM 2288 N N . GLU A 1 266 ? 8.015 -1.069 -5.065 1.00 95.75 266 GLU A N 1
ATOM 2289 C CA . GLU A 1 266 ? 9.319 -1.651 -5.380 1.00 95.75 266 GLU A CA 1
ATOM 2290 C C . GLU A 1 266 ? 9.293 -2.385 -6.736 1.00 95.75 266 GLU A C 1
ATOM 2292 O O . GLU A 1 266 ? 10.228 -2.271 -7.539 1.00 95.75 266 GLU A O 1
ATOM 2297 N N . GLU A 1 267 ? 8.209 -3.106 -7.040 1.00 95.19 267 GLU A N 1
ATOM 2298 C CA . GLU A 1 267 ? 8.007 -3.742 -8.345 1.00 95.19 267 GLU A CA 1
ATOM 2299 C C . GLU A 1 267 ? 7.910 -2.714 -9.481 1.00 95.19 267 GLU A C 1
ATOM 2301 O O . GLU A 1 267 ? 8.573 -2.866 -10.517 1.00 95.19 267 GLU A O 1
ATOM 2306 N N . ASP A 1 268 ? 7.169 -1.629 -9.260 1.00 93.94 268 ASP A N 1
ATOM 2307 C CA . ASP A 1 268 ? 7.031 -0.502 -10.182 1.00 93.94 268 ASP A CA 1
ATOM 2308 C C . ASP A 1 268 ? 8.375 0.174 -10.492 1.00 93.94 268 ASP A C 1
ATOM 2310 O O . ASP A 1 268 ? 8.671 0.527 -11.643 1.00 93.94 268 ASP A O 1
ATOM 2314 N N . GLU A 1 269 ? 9.216 0.374 -9.475 1.00 96.31 269 GLU A N 1
ATOM 2315 C CA . GLU A 1 269 ? 10.565 0.920 -9.643 1.00 96.31 269 GLU A CA 1
ATOM 2316 C C . GLU A 1 269 ? 11.460 -0.037 -10.435 1.00 96.31 269 GLU A C 1
ATOM 2318 O O . GLU A 1 269 ? 12.096 0.374 -11.415 1.00 96.31 269 GLU A O 1
ATOM 2323 N N . LYS A 1 270 ? 11.433 -1.337 -10.110 1.00 94.75 270 LYS A N 1
ATOM 2324 C CA . LYS A 1 270 ? 12.146 -2.376 -10.871 1.00 94.75 270 LYS A CA 1
ATOM 2325 C C . LYS A 1 270 ? 11.691 -2.411 -12.333 1.00 94.75 270 LYS A C 1
ATOM 2327 O O . LYS A 1 270 ? 12.511 -2.644 -13.232 1.00 94.75 270 LYS A O 1
ATOM 2332 N N . GLU A 1 271 ? 10.407 -2.199 -12.615 1.00 96.19 271 GLU A N 1
ATOM 2333 C CA . GLU A 1 271 ? 9.880 -2.167 -13.979 1.00 96.19 271 GLU A CA 1
ATOM 2334 C C . GLU A 1 271 ? 10.322 -0.908 -14.749 1.00 96.19 271 GLU A C 1
ATOM 2336 O O . GLU A 1 271 ? 10.754 -1.004 -15.908 1.00 96.19 271 GLU A O 1
ATOM 2341 N N . LYS A 1 272 ? 10.294 0.266 -14.103 1.00 95.56 272 LYS A N 1
ATOM 2342 C CA . LYS A 1 272 ? 10.798 1.534 -14.664 1.00 95.56 272 LYS A CA 1
ATOM 2343 C C . LYS A 1 272 ? 12.275 1.431 -15.037 1.00 95.56 272 LYS A C 1
ATOM 2345 O O . LYS A 1 272 ? 12.641 1.760 -16.170 1.00 95.56 272 LYS A O 1
ATOM 2350 N N . ASP A 1 273 ? 13.091 0.860 -14.159 1.00 94.25 273 ASP A N 1
ATOM 2351 C CA . ASP A 1 273 ? 14.513 0.602 -14.388 1.00 94.25 273 ASP A CA 1
ATOM 2352 C C . ASP A 1 273 ? 14.766 -0.308 -15.596 1.00 94.25 273 ASP A C 1
ATOM 2354 O O . ASP A 1 273 ? 15.659 -0.069 -16.422 1.00 94.25 273 ASP A O 1
ATOM 2358 N N . LYS A 1 274 ? 13.968 -1.376 -15.734 1.00 95.75 274 LYS A N 1
ATOM 2359 C CA . LYS A 1 274 ? 14.037 -2.283 -16.891 1.00 95.75 274 LYS A CA 1
ATOM 2360 C C . LYS A 1 274 ? 13.693 -1.540 -18.185 1.00 95.75 274 LYS A C 1
ATOM 2362 O O . LYS A 1 274 ? 14.439 -1.664 -19.166 1.00 95.75 274 LYS A O 1
ATOM 2367 N N . LYS A 1 275 ? 12.623 -0.736 -18.185 1.00 95.69 275 LYS A N 1
ATOM 2368 C CA . LYS A 1 275 ? 12.196 0.086 -19.333 1.00 95.69 275 LYS A CA 1
ATOM 2369 C C . LYS A 1 275 ? 13.264 1.116 -19.716 1.00 95.69 275 LYS A C 1
ATOM 2371 O O . LYS A 1 275 ? 13.542 1.295 -20.906 1.00 95.69 275 LYS A O 1
ATOM 2376 N N . GLU A 1 276 ? 13.911 1.761 -18.748 1.00 96.50 276 GLU A N 1
ATOM 2377 C CA . GLU A 1 276 ? 14.990 2.720 -19.005 1.00 96.50 276 GLU A CA 1
ATOM 2378 C C . GLU A 1 276 ? 16.227 2.041 -19.612 1.00 96.50 276 GLU A C 1
ATOM 2380 O O . GLU A 1 276 ? 16.721 2.467 -20.664 1.00 96.50 276 GLU A O 1
ATOM 2385 N N . LYS A 1 277 ? 16.668 0.912 -19.040 1.00 96.88 277 LYS A N 1
ATOM 2386 C CA . LYS A 1 277 ? 17.777 0.105 -19.584 1.00 96.88 277 LYS A CA 1
ATOM 2387 C C . LYS A 1 277 ? 17.491 -0.369 -21.013 1.00 96.88 277 LYS A C 1
ATOM 2389 O O . LYS A 1 277 ? 18.400 -0.422 -21.849 1.00 96.88 277 LYS A O 1
ATOM 2394 N N . GLU A 1 278 ? 16.244 -0.710 -21.336 1.00 97.25 278 GLU A N 1
ATOM 2395 C CA . GLU A 1 278 ? 15.848 -1.076 -22.698 1.00 97.25 278 GLU A CA 1
ATOM 2396 C C . GLU A 1 278 ? 15.898 0.121 -23.664 1.00 97.25 278 GLU A C 1
ATOM 2398 O O . GLU A 1 278 ? 16.463 0.008 -24.761 1.00 97.25 278 GLU A O 1
ATOM 2403 N N . LYS A 1 279 ? 15.372 1.285 -23.254 1.00 96.62 279 LYS A N 1
ATOM 2404 C CA . LYS A 1 279 ? 15.451 2.536 -24.030 1.00 96.62 279 LYS A CA 1
ATOM 2405 C C . LYS A 1 279 ? 16.905 2.917 -24.319 1.00 96.62 279 LYS A C 1
ATOM 2407 O O . LYS A 1 279 ? 17.244 3.212 -25.469 1.00 96.62 279 LYS A O 1
ATOM 2412 N N . GLU A 1 280 ? 17.789 2.815 -23.329 1.00 97.44 280 GLU A N 1
ATOM 2413 C CA . GLU A 1 280 ? 19.216 3.113 -23.481 1.00 97.44 280 GLU A CA 1
ATOM 2414 C C . GLU A 1 280 ? 19.897 2.166 -24.493 1.00 97.44 280 GLU A C 1
ATOM 2416 O O . GLU A 1 280 ? 20.661 2.595 -25.371 1.00 97.44 280 GLU A O 1
ATOM 2421 N N . LYS A 1 281 ? 19.577 0.863 -24.447 1.00 97.44 281 LYS A N 1
ATOM 2422 C CA . LYS A 1 281 ? 20.060 -0.127 -25.429 1.00 97.44 281 LYS A CA 1
ATOM 2423 C C . LYS A 1 281 ? 19.593 0.206 -26.850 1.00 97.44 281 LYS A C 1
ATOM 2425 O O . LYS A 1 281 ? 20.420 0.190 -27.774 1.00 97.44 281 LYS A O 1
ATOM 2430 N N . LYS A 1 282 ? 18.311 0.551 -27.033 1.00 97.50 282 LYS A N 1
ATOM 2431 C CA . LYS A 1 282 ? 17.747 0.967 -28.333 1.00 97.50 282 LYS A CA 1
ATOM 2432 C C . LYS A 1 282 ? 18.450 2.221 -28.860 1.00 97.50 282 LYS A C 1
ATOM 2434 O O . LYS A 1 282 ? 18.882 2.251 -30.017 1.00 97.50 282 LYS A O 1
ATOM 2439 N N . GLU A 1 283 ? 18.671 3.224 -28.012 1.00 97.62 283 GLU A N 1
ATOM 2440 C CA . GLU A 1 283 ? 19.353 4.465 -28.393 1.00 97.62 283 GLU A CA 1
ATOM 2441 C C . GLU A 1 283 ? 20.818 4.216 -28.818 1.00 97.62 283 GLU A C 1
ATOM 2443 O O . GLU A 1 283 ? 21.276 4.699 -29.866 1.00 97.62 283 GLU A O 1
ATOM 2448 N N . LYS A 1 284 ? 21.552 3.377 -28.069 1.00 97.44 284 LYS A N 1
ATOM 2449 C CA . LYS A 1 284 ? 22.913 2.929 -28.423 1.00 97.44 284 LYS A CA 1
ATOM 2450 C C . LYS A 1 284 ? 22.936 2.215 -29.780 1.00 97.44 284 LYS A C 1
ATOM 2452 O O . LYS A 1 284 ? 23.859 2.432 -30.580 1.00 97.44 284 LYS A O 1
ATOM 2457 N N . GLU A 1 285 ? 21.938 1.386 -30.084 1.00 97.81 285 GLU A N 1
ATOM 2458 C CA . GLU A 1 285 ? 21.823 0.702 -31.375 1.00 97.81 285 GLU A CA 1
ATOM 2459 C C . GLU A 1 285 ? 21.555 1.682 -32.531 1.00 97.81 285 GLU A C 1
ATOM 2461 O O . GLU A 1 285 ? 22.217 1.610 -33.578 1.00 97.81 285 GLU A O 1
ATOM 2466 N N . ILE A 1 286 ? 20.651 2.647 -32.335 1.00 97.06 286 ILE A N 1
ATOM 2467 C CA . ILE A 1 286 ? 20.355 3.711 -33.305 1.00 97.06 286 ILE A CA 1
ATOM 2468 C C . ILE A 1 286 ? 21.624 4.522 -33.602 1.00 97.06 286 ILE A C 1
ATOM 2470 O O . ILE A 1 286 ? 22.013 4.644 -34.772 1.00 97.06 286 ILE A O 1
ATOM 2474 N N . LYS A 1 287 ? 22.356 4.967 -32.568 1.00 97.62 287 LYS A N 1
ATOM 2475 C CA . LYS A 1 287 ? 23.647 5.671 -32.704 1.00 97.62 287 LYS A CA 1
ATOM 2476 C C . LYS A 1 287 ? 24.669 4.838 -33.494 1.00 97.62 287 LYS A C 1
ATOM 2478 O O . LYS A 1 287 ? 25.371 5.361 -34.371 1.00 97.62 287 LYS A O 1
ATOM 2483 N N . LYS A 1 288 ? 24.755 3.520 -33.255 1.00 98.25 288 LYS A N 1
ATOM 2484 C CA . LYS A 1 288 ? 25.623 2.601 -34.027 1.00 98.25 288 LYS A CA 1
ATOM 2485 C C . LYS A 1 288 ? 25.199 2.518 -35.502 1.00 98.25 288 LYS A C 1
ATOM 2487 O O . LYS A 1 288 ? 26.051 2.656 -36.396 1.00 98.25 288 LYS A O 1
ATOM 2492 N N . LYS A 1 289 ? 23.902 2.335 -35.788 1.00 97.69 289 LYS A N 1
ATOM 2493 C CA . LYS A 1 289 ? 23.341 2.299 -37.156 1.00 97.69 289 LYS A CA 1
ATOM 2494 C C . LYS A 1 289 ? 23.604 3.613 -37.897 1.00 97.69 289 LYS A C 1
ATOM 2496 O O . LYS A 1 289 ? 24.041 3.592 -39.056 1.00 97.69 289 LYS A O 1
ATOM 2501 N N . GLU A 1 290 ? 23.430 4.750 -37.233 1.00 97.69 290 GLU A N 1
ATOM 2502 C CA . GLU A 1 290 ? 23.677 6.076 -37.795 1.00 97.69 290 GLU A CA 1
ATOM 2503 C C . GLU A 1 290 ? 25.163 6.292 -38.127 1.00 97.69 290 GLU A C 1
ATOM 2505 O O . GLU A 1 290 ? 25.505 6.639 -39.267 1.00 97.69 290 GLU A O 1
ATOM 2510 N N . LYS A 1 291 ? 26.078 5.971 -37.197 1.00 98.00 291 LYS A N 1
ATOM 2511 C CA . LYS A 1 291 ? 27.534 5.999 -37.438 1.00 98.00 291 LYS A CA 1
ATOM 2512 C C . LYS A 1 291 ? 27.911 5.146 -38.659 1.00 98.00 291 LYS A C 1
ATOM 2514 O O . LYS A 1 291 ? 28.687 5.593 -39.516 1.00 98.00 291 LYS A O 1
ATOM 2519 N N . ARG A 1 292 ? 27.326 3.948 -38.811 1.00 97.94 292 ARG A N 1
ATOM 2520 C CA . ARG A 1 292 ? 27.532 3.072 -39.984 1.00 97.94 292 ARG A CA 1
ATOM 2521 C C . ARG A 1 292 ? 27.022 3.718 -41.278 1.00 97.94 292 ARG A C 1
ATOM 2523 O O . ARG A 1 292 ? 27.742 3.710 -42.284 1.00 97.94 292 ARG A O 1
ATOM 2530 N N . ARG A 1 293 ? 25.827 4.322 -41.270 1.00 97.75 293 ARG A N 1
ATOM 2531 C CA . ARG A 1 293 ? 25.265 5.071 -42.415 1.00 97.75 293 ARG A CA 1
ATOM 2532 C C . ARG A 1 293 ? 26.154 6.262 -42.794 1.00 97.75 293 ARG A C 1
ATOM 2534 O O . ARG A 1 293 ? 26.479 6.425 -43.974 1.00 97.75 293 ARG A O 1
ATOM 2541 N N . ARG A 1 294 ? 26.644 7.037 -41.818 1.00 98.00 294 ARG A N 1
ATOM 2542 C CA . ARG A 1 294 ? 27.571 8.167 -42.024 1.00 98.00 294 ARG A CA 1
ATOM 2543 C C . ARG A 1 294 ? 28.882 7.717 -42.671 1.00 98.00 294 ARG A C 1
ATOM 2545 O O . ARG A 1 294 ? 29.322 8.327 -43.650 1.00 98.00 294 ARG A O 1
ATOM 2552 N N . ARG A 1 295 ? 29.475 6.610 -42.203 1.00 98.06 295 ARG A N 1
ATOM 2553 C CA . ARG A 1 295 ? 30.676 6.000 -42.813 1.00 98.06 295 ARG A CA 1
ATOM 2554 C C . ARG A 1 295 ? 30.426 5.573 -44.265 1.00 98.06 295 ARG A C 1
ATOM 2556 O O . ARG A 1 295 ? 31.226 5.909 -45.140 1.00 98.06 295 ARG A O 1
ATOM 2563 N N . LYS A 1 296 ? 29.300 4.905 -44.557 1.00 97.69 296 LYS A N 1
ATOM 2564 C CA . LYS A 1 296 ? 28.911 4.529 -45.933 1.00 97.69 296 LYS A CA 1
ATOM 2565 C C . LYS A 1 296 ? 28.748 5.758 -46.840 1.00 97.69 296 LYS A C 1
ATOM 2567 O O . LYS A 1 296 ? 29.300 5.771 -47.940 1.00 97.69 296 LYS A O 1
ATOM 2572 N N . ARG A 1 297 ? 28.068 6.817 -46.374 1.00 97.75 297 ARG A N 1
ATOM 2573 C CA . ARG A 1 297 ? 27.919 8.092 -47.108 1.00 97.75 297 ARG A CA 1
ATOM 2574 C C . ARG A 1 297 ? 29.278 8.733 -47.419 1.00 97.75 297 ARG A C 1
ATOM 2576 O O . ARG A 1 297 ? 29.514 9.122 -48.561 1.00 97.75 297 ARG A O 1
ATOM 2583 N N . ARG A 1 298 ? 30.201 8.781 -46.447 1.00 98.00 298 ARG A N 1
ATOM 2584 C CA . ARG A 1 298 ? 31.577 9.283 -46.653 1.00 98.00 298 ARG A CA 1
ATOM 2585 C C . ARG A 1 298 ? 32.331 8.479 -47.719 1.00 98.00 298 ARG A C 1
ATOM 2587 O O . ARG A 1 298 ? 32.927 9.077 -48.609 1.00 98.00 298 ARG A O 1
ATOM 2594 N N . ARG A 1 299 ? 32.262 7.141 -47.679 1.00 97.69 299 ARG A N 1
ATOM 2595 C CA . ARG A 1 299 ? 32.884 6.270 -48.698 1.00 97.69 299 ARG A CA 1
ATOM 2596 C C . ARG A 1 299 ? 32.309 6.515 -50.098 1.00 97.69 299 ARG A C 1
ATOM 2598 O O . ARG A 1 299 ? 33.080 6.635 -51.044 1.00 97.69 299 ARG A O 1
ATOM 2605 N N . ARG A 1 300 ? 30.983 6.654 -50.231 1.00 97.75 300 ARG A N 1
ATOM 2606 C CA . ARG A 1 300 ? 30.330 6.988 -51.513 1.00 97.75 300 ARG A CA 1
ATOM 2607 C C . ARG A 1 300 ? 30.801 8.338 -52.062 1.00 97.75 300 ARG A C 1
ATOM 2609 O O . ARG A 1 300 ? 31.160 8.410 -53.229 1.00 97.75 300 ARG A O 1
ATOM 2616 N N . ARG A 1 301 ? 30.881 9.376 -51.218 1.00 97.62 301 ARG A N 1
ATOM 2617 C CA . ARG A 1 301 ? 31.402 10.699 -51.618 1.00 97.62 301 ARG A CA 1
ATOM 2618 C C . ARG A 1 301 ? 32.854 10.635 -52.099 1.00 97.62 301 ARG A C 1
ATOM 2620 O O . ARG A 1 301 ? 33.169 11.255 -53.103 1.00 97.62 301 ARG A O 1
ATOM 2627 N N . ARG A 1 302 ? 33.722 9.868 -51.424 1.00 97.31 302 ARG A N 1
ATOM 2628 C CA . ARG A 1 302 ? 35.117 9.668 -51.865 1.00 97.31 302 ARG A CA 1
ATOM 2629 C C . ARG A 1 302 ? 35.195 8.999 -53.238 1.00 97.31 302 ARG A C 1
ATOM 2631 O O . ARG A 1 302 ? 35.932 9.474 -54.088 1.00 97.31 302 ARG A O 1
ATOM 2638 N N . ARG A 1 303 ? 34.407 7.941 -53.467 1.00 97.44 303 ARG A N 1
ATOM 2639 C CA . ARG A 1 303 ? 34.335 7.269 -54.778 1.00 97.44 303 ARG A CA 1
ATOM 2640 C C . ARG A 1 303 ? 33.840 8.207 -55.878 1.00 97.44 303 ARG A C 1
ATOM 2642 O O . ARG A 1 303 ? 34.409 8.199 -56.955 1.00 97.44 303 ARG A O 1
ATOM 2649 N N . ARG A 1 304 ? 32.823 9.026 -55.589 1.00 97.44 304 ARG A N 1
ATOM 2650 C CA . ARG A 1 304 ? 32.307 10.030 -56.529 1.00 97.44 304 ARG A CA 1
ATOM 2651 C C . ARG A 1 304 ? 33.374 11.062 -56.901 1.00 97.44 304 ARG A C 1
ATOM 2653 O O . ARG A 1 304 ? 33.631 11.226 -58.077 1.00 97.44 304 ARG A O 1
ATOM 2660 N N . ARG A 1 305 ? 34.059 11.651 -55.913 1.00 97.31 305 ARG A N 1
ATOM 2661 C CA . ARG A 1 305 ? 35.169 12.591 -56.161 1.00 97.31 305 ARG A CA 1
ATOM 2662 C C . ARG A 1 305 ? 36.309 11.974 -56.970 1.00 97.31 305 ARG A C 1
ATOM 2664 O O . ARG A 1 305 ? 36.941 12.676 -57.740 1.00 97.31 305 ARG A O 1
ATOM 2671 N N . LYS A 1 306 ? 36.598 10.681 -56.765 1.00 97.56 306 LYS A N 1
ATOM 2672 C CA . LYS A 1 306 ? 37.621 9.975 -57.547 1.00 97.56 306 LYS A CA 1
ATOM 2673 C C . LYS A 1 306 ? 37.207 9.863 -59.015 1.00 97.56 306 LYS A C 1
ATOM 2675 O O . LYS A 1 306 ? 37.993 10.236 -59.866 1.00 97.56 306 LYS A O 1
ATOM 2680 N N . ARG A 1 307 ? 35.964 9.441 -59.273 1.00 97.12 307 ARG A N 1
ATOM 2681 C CA . ARG A 1 307 ? 35.400 9.372 -60.630 1.00 97.12 307 ARG A CA 1
ATOM 2682 C C . ARG A 1 307 ? 35.349 10.742 -61.304 1.00 97.12 307 ARG A C 1
ATOM 2684 O O . ARG A 1 307 ? 35.786 10.853 -62.427 1.00 97.12 307 ARG A O 1
ATOM 2691 N N . GLU A 1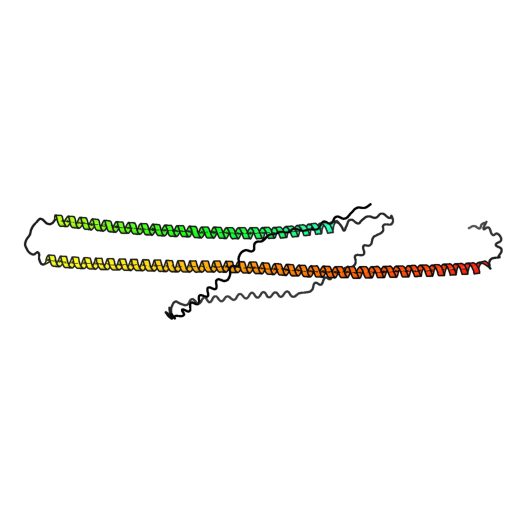 308 ? 34.902 11.780 -60.594 1.00 96.81 308 GLU A N 1
ATOM 2692 C CA . GLU A 1 308 ? 34.885 13.163 -61.109 1.00 96.81 308 GLU A CA 1
ATOM 2693 C C . GLU A 1 308 ? 36.299 13.675 -61.449 1.00 96.81 308 GLU A C 1
ATOM 2695 O O . GLU A 1 308 ? 36.456 14.508 -62.332 1.00 96.81 308 GLU A O 1
ATOM 2700 N N . LYS A 1 309 ? 37.338 13.201 -60.743 1.00 97.88 309 LYS A N 1
ATOM 2701 C CA . LYS A 1 309 ? 38.738 13.531 -61.049 1.00 97.88 309 LYS A CA 1
ATOM 2702 C C . LYS A 1 309 ? 39.248 12.766 -62.271 1.00 97.88 309 LYS A C 1
ATOM 2704 O O . LYS A 1 309 ? 39.874 13.388 -63.111 1.00 97.88 309 LYS A O 1
ATOM 2709 N N . GLU A 1 310 ? 38.964 11.466 -62.354 1.00 96.94 310 GLU A N 1
ATOM 2710 C CA . GLU A 1 310 ? 39.292 10.621 -63.516 1.00 96.94 310 GLU A CA 1
ATOM 2711 C C . GLU A 1 310 ? 38.616 11.161 -64.790 1.00 96.94 310 GLU A C 1
ATOM 2713 O O . GLU A 1 310 ? 39.294 11.401 -65.777 1.00 96.94 310 GLU A O 1
ATOM 2718 N N . GLU A 1 311 ? 37.319 11.480 -64.731 1.00 97.00 311 GLU A N 1
ATOM 2719 C CA . GLU A 1 311 ? 36.549 12.061 -65.845 1.00 97.00 311 GLU A CA 1
ATOM 2720 C C . GLU A 1 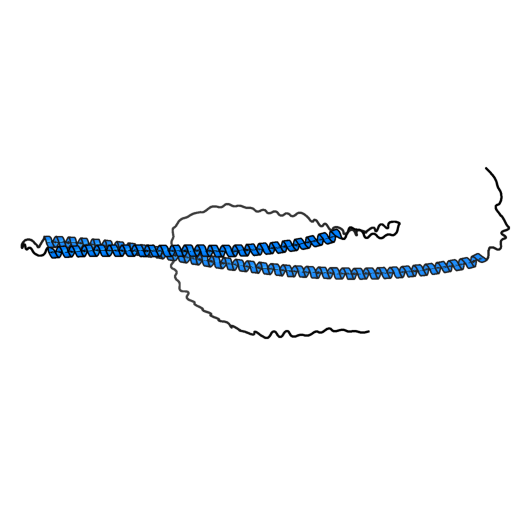311 ? 37.108 13.421 -66.293 1.00 97.00 311 GLU A C 1
ATOM 2722 O O . GLU A 1 311 ? 37.187 13.707 -67.483 1.00 97.00 311 GLU A O 1
ATOM 2727 N N . ARG A 1 312 ? 37.552 14.260 -65.347 1.00 97.19 312 ARG A N 1
ATOM 2728 C CA . ARG A 1 312 ? 38.193 15.540 -65.673 1.00 97.19 312 ARG A CA 1
ATOM 2729 C C . ARG A 1 312 ? 39.574 15.363 -66.310 1.00 97.19 312 ARG A C 1
ATOM 2731 O O . ARG A 1 312 ? 39.922 16.146 -67.185 1.00 97.19 312 ARG A O 1
ATOM 2738 N N . GLU A 1 313 ? 40.359 14.387 -65.857 1.00 97.00 313 GLU A N 1
ATOM 2739 C CA . GLU A 1 313 ? 41.658 14.061 -66.462 1.00 97.00 313 GLU A CA 1
ATOM 2740 C C . GLU A 1 313 ? 41.469 13.531 -67.896 1.00 97.00 313 GLU A C 1
ATOM 2742 O O . GLU A 1 313 ? 42.165 13.991 -68.796 1.00 97.00 313 GLU A O 1
ATOM 2747 N N . GLU A 1 314 ? 40.472 12.669 -68.131 1.00 96.31 314 GLU A N 1
ATOM 2748 C CA . GLU A 1 314 ? 40.082 12.205 -69.474 1.00 96.31 314 GLU A CA 1
ATOM 2749 C C . GLU A 1 314 ? 39.620 13.369 -70.376 1.00 96.31 314 GLU A C 1
ATOM 2751 O O . GLU A 1 314 ? 40.073 13.480 -71.514 1.00 96.31 314 GLU A O 1
ATOM 2756 N N . GLU A 1 315 ? 38.783 14.287 -69.872 1.00 96.06 315 GLU A N 1
ATOM 2757 C CA . GLU A 1 315 ? 38.330 15.468 -70.628 1.00 96.06 315 GLU A CA 1
ATOM 2758 C C . GLU A 1 315 ? 39.490 16.430 -70.965 1.00 96.06 315 GLU A C 1
ATOM 2760 O O . GLU A 1 315 ? 39.511 17.049 -72.032 1.00 96.06 315 GLU A O 1
ATOM 2765 N N . GLU A 1 316 ? 40.460 16.593 -70.059 1.00 95.88 316 GLU A N 1
ATOM 2766 C CA . GLU A 1 316 ? 41.670 17.387 -70.305 1.00 95.88 316 GLU A CA 1
ATOM 2767 C C . GLU A 1 316 ? 42.569 16.719 -71.364 1.00 95.88 316 GLU A C 1
ATOM 2769 O O . GLU A 1 316 ? 43.036 17.419 -72.267 1.00 95.88 316 GLU A O 1
ATOM 2774 N N . GLU A 1 317 ? 42.725 15.389 -71.334 1.00 94.31 317 GLU A N 1
ATOM 2775 C CA . GLU A 1 317 ? 43.461 14.614 -72.346 1.00 94.31 317 GLU A CA 1
ATOM 2776 C C . GLU A 1 317 ? 42.784 14.680 -73.732 1.00 94.31 317 GLU A C 1
ATOM 2778 O O . GLU A 1 317 ? 43.455 14.872 -74.748 1.00 94.31 317 GLU A O 1
ATOM 2783 N N . GLU A 1 318 ? 41.450 14.591 -73.802 1.00 92.31 318 GLU A N 1
ATOM 2784 C CA . GLU A 1 318 ? 40.696 14.780 -75.052 1.00 92.31 318 GLU A CA 1
ATOM 2785 C C . GLU A 1 318 ? 40.856 16.199 -75.614 1.00 92.31 318 GLU A C 1
ATOM 2787 O O . GLU A 1 318 ? 41.062 16.378 -76.819 1.00 92.31 318 GLU A O 1
ATOM 2792 N N . LYS A 1 319 ? 40.808 17.226 -74.753 1.00 92.81 319 LYS A N 1
ATOM 2793 C CA . LYS A 1 319 ? 41.046 18.622 -75.159 1.00 92.81 319 LYS A CA 1
ATOM 2794 C C . LYS A 1 319 ? 42.472 18.851 -75.647 1.00 92.81 319 LYS A C 1
ATOM 2796 O O . LYS A 1 319 ? 42.668 19.698 -76.518 1.00 92.81 319 LYS A O 1
ATOM 2801 N N . GLU A 1 320 ? 43.461 18.165 -75.080 1.00 91.12 320 GLU A N 1
ATOM 2802 C CA . GLU A 1 320 ? 44.854 18.239 -75.527 1.00 91.12 320 GLU A CA 1
ATOM 2803 C C . GLU A 1 320 ? 45.020 17.611 -76.917 1.00 91.12 320 GLU A C 1
ATOM 2805 O O . GLU A 1 320 ? 45.524 18.283 -77.818 1.00 91.12 320 GLU A O 1
ATOM 2810 N N . LYS A 1 321 ? 44.461 16.412 -77.143 1.00 89.12 321 LYS A N 1
ATOM 2811 C CA . LYS A 1 321 ? 44.434 15.757 -78.467 1.00 89.12 321 LYS A CA 1
ATOM 2812 C C . LYS A 1 321 ? 43.741 16.616 -79.531 1.00 89.12 321 LYS A C 1
ATOM 2814 O O . LYS A 1 321 ? 44.278 16.820 -80.615 1.00 89.12 321 LYS A O 1
ATOM 2819 N N . ALA A 1 322 ? 42.592 17.214 -79.206 1.00 87.75 322 ALA A N 1
ATOM 2820 C CA . ALA A 1 322 ? 41.871 18.091 -80.134 1.00 87.75 322 ALA A CA 1
ATOM 2821 C C . ALA A 1 322 ? 42.652 19.371 -80.505 1.00 87.75 322 ALA A C 1
ATOM 2823 O O . ALA A 1 322 ? 42.489 19.899 -81.608 1.00 87.75 322 ALA A O 1
ATOM 2824 N N . LYS A 1 323 ? 43.500 19.891 -79.604 1.00 86.44 323 LYS A N 1
ATOM 2825 C CA . LYS A 1 323 ? 44.387 21.030 -79.905 1.00 86.44 323 LYS A CA 1
ATOM 2826 C C . LYS A 1 323 ? 45.538 20.631 -80.825 1.00 86.44 323 LYS A C 1
ATOM 2828 O O . LYS A 1 323 ? 45.927 21.445 -81.661 1.00 86.44 323 LYS A O 1
ATOM 2833 N N . GLU A 1 324 ? 46.065 19.418 -80.681 1.00 82.00 324 GLU A N 1
ATOM 2834 C CA . GLU A 1 324 ? 47.112 18.890 -81.559 1.00 82.00 324 GLU A CA 1
ATOM 2835 C C . GLU A 1 324 ? 46.592 18.764 -83.003 1.00 82.00 324 GLU A C 1
ATOM 2837 O O . GLU A 1 324 ? 47.194 19.321 -83.921 1.00 82.00 324 GLU A O 1
ATOM 2842 N N . ASP A 1 325 ? 45.393 18.204 -83.191 1.00 75.88 325 ASP A N 1
ATOM 2843 C CA . ASP A 1 325 ? 44.762 18.061 -84.514 1.00 75.88 325 ASP A CA 1
ATOM 2844 C C . ASP A 1 325 ? 44.280 19.398 -85.124 1.00 75.88 325 ASP A C 1
ATOM 2846 O O . ASP A 1 325 ? 44.281 19.582 -86.345 1.00 75.88 325 ASP A O 1
ATOM 2850 N N . GLY A 1 326 ? 43.887 20.374 -84.297 1.00 66.94 326 GLY A N 1
ATOM 2851 C CA . GLY A 1 326 ? 43.348 21.665 -84.747 1.00 66.94 326 GLY A CA 1
ATOM 2852 C C . GLY A 1 326 ? 44.378 22.672 -85.283 1.00 66.94 326 GLY A C 1
ATOM 2853 O O . GLY A 1 326 ? 43.993 23.673 -85.890 1.00 66.94 326 GLY A O 1
ATOM 2854 N N . THR A 1 327 ? 45.681 22.444 -85.089 1.00 57.44 327 THR A N 1
ATOM 2855 C CA . THR A 1 327 ? 46.737 23.399 -85.494 1.00 57.44 327 THR A CA 1
ATOM 2856 C C . THR A 1 327 ? 47.230 23.237 -86.937 1.00 57.44 327 THR A C 1
ATOM 2858 O O . THR A 1 327 ? 47.978 24.084 -87.423 1.00 57.44 327 THR A O 1
ATOM 2861 N N . ALA A 1 328 ? 46.758 22.227 -87.673 1.00 55.94 328 ALA A N 1
ATOM 2862 C CA . ALA A 1 328 ? 47.188 21.964 -89.051 1.00 55.94 328 ALA A CA 1
ATOM 2863 C C . ALA A 1 328 ? 46.388 22.713 -90.146 1.00 55.94 328 ALA A C 1
ATOM 2865 O O . ALA A 1 328 ? 46.702 22.575 -91.328 1.00 55.94 328 ALA A O 1
ATOM 2866 N N . GLY A 1 329 ? 45.356 23.496 -89.797 1.00 54.84 329 GLY A N 1
ATOM 2867 C CA . GLY A 1 329 ? 44.315 23.896 -90.760 1.00 54.84 329 GLY A CA 1
ATOM 2868 C C . GLY A 1 329 ? 44.027 25.386 -90.967 1.00 54.84 329 GLY A C 1
ATOM 2869 O O . GLY A 1 329 ? 43.051 25.689 -91.647 1.00 54.84 329 GLY A O 1
ATOM 2870 N N . LEU A 1 330 ? 44.798 26.327 -90.409 1.00 52.88 330 LEU A N 1
ATOM 2871 C CA . LEU A 1 330 ? 44.530 27.771 -90.573 1.00 52.88 330 LEU A CA 1
ATOM 2872 C C . LEU A 1 330 ? 45.777 28.560 -90.993 1.00 52.88 330 LEU A C 1
ATOM 2874 O O . LEU A 1 330 ? 46.165 29.549 -90.381 1.00 52.88 330 LEU A O 1
ATOM 2878 N N . GLY A 1 331 ? 46.374 28.125 -92.101 1.00 53.38 331 GLY A N 1
ATOM 2879 C CA . GLY A 1 331 ? 47.077 29.013 -93.025 1.00 53.38 331 GLY A CA 1
ATOM 2880 C C . GLY A 1 331 ? 46.081 29.527 -94.064 1.00 53.38 331 GLY A C 1
ATOM 2881 O O . GLY A 1 331 ? 46.038 29.020 -95.179 1.00 53.38 331 GLY A O 1
ATOM 2882 N N . GLY A 1 332 ? 45.228 30.473 -93.676 1.00 56.22 332 GLY A N 1
ATOM 2883 C CA . GLY A 1 332 ? 44.241 31.087 -94.562 1.00 56.22 332 GLY A CA 1
ATOM 2884 C C . GLY A 1 332 ? 44.130 32.573 -94.267 1.00 56.22 332 GLY A C 1
ATOM 2885 O O . GLY A 1 332 ? 43.545 32.954 -93.259 1.00 56.22 332 GLY A O 1
ATOM 2886 N N . ASP A 1 333 ? 44.736 33.371 -95.145 1.00 53.22 333 ASP A N 1
ATOM 2887 C CA . ASP A 1 333 ? 44.669 34.829 -95.241 1.00 53.22 333 ASP A CA 1
ATOM 2888 C C . ASP A 1 333 ? 43.348 35.423 -94.732 1.00 53.22 333 ASP A C 1
ATOM 2890 O O . ASP A 1 333 ? 42.314 35.361 -95.398 1.00 53.22 333 ASP A O 1
ATOM 2894 N N . THR A 1 334 ? 43.395 36.100 -93.585 1.00 52.12 334 THR A N 1
ATOM 2895 C CA . THR A 1 334 ? 42.388 37.105 -93.238 1.00 52.12 334 THR A CA 1
ATOM 2896 C C . THR A 1 334 ? 42.958 38.473 -93.561 1.00 52.12 334 THR A C 1
ATOM 2898 O O . THR A 1 334 ? 43.446 39.206 -92.697 1.00 52.12 334 THR A O 1
ATOM 2901 N N . THR A 1 335 ? 42.896 38.810 -94.845 1.00 50.38 335 THR A N 1
ATOM 2902 C CA . THR A 1 335 ? 42.907 40.193 -95.304 1.00 50.38 335 THR A CA 1
ATOM 2903 C C . THR A 1 335 ? 41.825 40.981 -94.569 1.00 50.38 335 THR A C 1
ATOM 2905 O O . THR A 1 335 ? 40.653 40.609 -94.576 1.00 50.38 335 THR A O 1
ATOM 2908 N N . SER A 1 336 ? 42.252 42.074 -93.943 1.00 54.50 336 SER A N 1
ATOM 2909 C CA . SER A 1 336 ? 41.496 43.290 -93.639 1.00 54.50 336 SER A CA 1
ATOM 2910 C C . SER A 1 336 ? 40.056 43.355 -94.179 1.00 54.50 336 SER A C 1
ATOM 2912 O O . SER A 1 336 ? 39.847 43.637 -95.358 1.00 54.50 336 SER A O 1
ATOM 2914 N N . VAL A 1 337 ? 39.065 43.243 -93.293 1.00 56.06 337 VAL A N 1
ATOM 2915 C CA . VAL A 1 337 ? 37.760 43.892 -93.484 1.00 56.06 337 VAL A CA 1
ATOM 2916 C C . VAL A 1 337 ? 37.398 44.591 -92.180 1.00 56.06 337 VAL A C 1
ATOM 2918 O O . VAL A 1 337 ? 36.822 44.023 -91.259 1.00 56.06 337 VAL A O 1
ATOM 2921 N N . THR A 1 338 ? 37.791 45.857 -92.101 1.00 53.22 338 THR A N 1
ATOM 2922 C CA . THR A 1 338 ? 37.169 46.850 -91.229 1.00 53.22 338 THR A CA 1
ATOM 2923 C C . THR A 1 338 ? 35.695 47.010 -91.629 1.00 53.22 338 THR A C 1
ATOM 2925 O O . THR A 1 338 ? 35.447 47.350 -92.788 1.00 53.22 338 THR A O 1
ATOM 2928 N N . PRO A 1 339 ? 34.706 46.852 -90.735 1.00 58.84 339 PRO A N 1
ATOM 2929 C CA . PRO A 1 339 ? 33.356 47.322 -91.003 1.00 58.84 339 PRO A CA 1
ATOM 2930 C C . PRO A 1 339 ? 33.302 48.816 -90.667 1.00 58.84 339 PRO A C 1
ATOM 2932 O O . PRO A 1 339 ? 33.021 49.216 -89.540 1.00 58.84 339 PRO A O 1
ATOM 2935 N N . SER A 1 340 ? 33.628 49.649 -91.652 1.00 48.69 340 SER A N 1
ATOM 2936 C CA . SER A 1 340 ? 33.304 51.073 -91.638 1.00 48.69 340 SER A CA 1
ATOM 2937 C C . SER A 1 340 ? 32.339 51.354 -92.788 1.00 48.69 340 SER A C 1
ATOM 2939 O O . SER A 1 340 ? 32.529 50.832 -93.883 1.00 48.69 340 SER A O 1
ATOM 2941 N N . LEU A 1 341 ? 31.357 52.214 -92.512 1.00 53.75 341 LEU A N 1
ATOM 2942 C CA . LEU A 1 341 ? 30.365 52.819 -93.413 1.00 53.75 341 LEU A CA 1
ATOM 2943 C C . LEU A 1 341 ? 29.074 52.039 -93.765 1.00 53.75 341 LEU A C 1
ATOM 2945 O O . LEU A 1 341 ? 29.018 51.238 -94.687 1.00 53.75 341 LEU A O 1
ATOM 2949 N N . TRP A 1 342 ? 28.008 52.471 -93.077 1.00 52.03 342 TRP A N 1
ATOM 2950 C CA . TRP A 1 342 ? 26.866 53.230 -93.631 1.00 52.03 342 TRP A CA 1
ATOM 2951 C C . TRP A 1 342 ? 25.809 52.567 -94.534 1.00 52.03 342 TRP A C 1
ATOM 2953 O O . TRP A 1 342 ? 26.084 52.056 -95.612 1.00 52.03 342 TRP A O 1
ATOM 2963 N N . GLY A 1 343 ? 24.554 52.802 -94.126 1.00 50.12 343 GLY A N 1
ATOM 2964 C CA . GLY A 1 343 ? 23.323 52.718 -94.921 1.00 50.12 343 GLY A CA 1
ATOM 2965 C C . GLY A 1 343 ? 22.097 52.583 -94.005 1.00 50.12 343 GLY A C 1
ATOM 2966 O O . GLY A 1 343 ? 21.674 51.471 -93.730 1.00 50.12 343 GLY A O 1
ATOM 2967 N N . HIS A 1 344 ? 21.690 53.633 -93.279 1.00 52.41 344 HIS A N 1
ATOM 2968 C CA . HIS A 1 344 ? 20.475 54.423 -93.572 1.00 52.41 344 HIS A CA 1
ATOM 2969 C C . HIS A 1 344 ? 19.247 53.596 -94.013 1.00 52.41 344 HIS A C 1
ATOM 2971 O O . HIS A 1 344 ? 19.134 53.281 -95.194 1.00 52.41 344 HIS A O 1
ATOM 2977 N N . PHE A 1 345 ? 18.297 53.342 -93.103 1.00 48.91 345 PHE A N 1
ATOM 2978 C CA . PHE A 1 345 ? 17.026 54.083 -92.994 1.00 48.91 345 PHE A CA 1
ATOM 2979 C C . PHE A 1 345 ? 16.334 53.774 -91.661 1.00 48.91 345 PHE A C 1
ATOM 2981 O O . PHE A 1 345 ? 16.362 52.589 -91.259 1.00 48.91 345 PHE A O 1
#

Sequence (345 aa):
GEEEDEDEEDDDEEDDGDEDEEDEDDEDDGDDEDDEEDEEDDGDEDDEDEEDEDDEEDEDEDDDEDDEDYGDDDEDAVPLRVRHKKSRDGEFFPGKGVGERAWERGEEEKKEKKEKEKEKEEKEEEEKEEKEREKTEGKKEEEKEEEKEEKEKKEEKEKDKKEKEKKKEKEKKKEKKKEKEEKKGEGGGEGEERGEREGEKKEKEKEEDEKEKEKKEKEKKKEKEIKKKEKRRRRKRRRRRRRRRRRKREKEEKEEEEDKKEEEKEEDEKEKDKKEKEKEKKEKEIKKKEKRRRRKRRRRRRRRRKREKEEREEEEEEKEKAKEDGTAGLGGDTTSVTPSLWGHF

Mean predicted aligned error: 22.04 Å

pLDDT: mean 70.68, std 18.84, range [39.62, 98.25]

Foldseek 3Di:
DDDDDDDDDDDDPPPDDDPDDDPDDPPPPPPPPPPDDPPPPPDPDDDDDDPPPPPDDPPPPPPPPPPDDDPPPPVVPPPPPPPPPPDPPDDDDPDPDPPPVVVVVVVVVVVVVVVVVVVVVVVVVVVVVVVVVVVVVVVVVVVVVVVVVVVVVVVVVVVVVVVVVVVVVVVVVVVVVVVVVVVVPPDDDDDDPPVVVVVVVVVVVVVVVVVVVVVVVVVVVVVVVVVVVVVVVVVVVVVVVVVVVVVVVVVVVVVVVVVVVVVVVVVVVVVVVVVVVVVVVVVVVVVVVVVVVVVVVVVVVVVVVVVVVVVVVVVVVVVVVVVVVVPPPPPDDPPDDDPDDDDDD